Protein AF-A0A843H5P0-F1 (afdb_monomer_lite)

Sequence (213 aa):
MIGYKATDMNGCCRGFKFEVGKTYTKDTPKENLECCTDNVFHFCRELFAIEKESNYKLSESRLFEVIAGDFVKSGDKYGTNSLTILREIEGDEKLELINSGDCNSGNRNSGDWNSGDCNSGNRNSGDWNSGDWNSGDCNSGDCNSGDCNSGDCNSGNRNSGNRNSGNRNSGDRNSGDCNSGDCNSGDCNSGNRNSGNRNSGNRNSGDRNSGNR

Structure (mmCIF, N/CA/C/O backbone):
data_AF-A0A843H5P0-F1
#
_entry.id   AF-A0A843H5P0-F1
#
loop_
_atom_site.group_PDB
_atom_site.id
_atom_site.type_symbol
_atom_site.label_atom_id
_atom_site.label_alt_id
_atom_site.label_comp_id
_atom_site.label_asym_id
_atom_site.label_entity_id
_atom_site.label_seq_id
_atom_site.pdbx_PDB_ins_code
_atom_site.Cartn_x
_atom_site.Cartn_y
_atom_site.Cartn_z
_atom_site.occupancy
_atom_site.B_iso_or_equiv
_atom_site.auth_seq_id
_atom_site.auth_comp_id
_atom_site.auth_asym_id
_atom_site.auth_atom_id
_atom_site.pdbx_PDB_model_num
ATOM 1 N N . MET A 1 1 ? -24.972 1.519 27.860 1.00 88.56 1 MET A N 1
ATOM 2 C CA . MET A 1 1 ? -24.614 2.110 26.548 1.00 88.56 1 MET A CA 1
ATOM 3 C C . MET A 1 1 ? -23.672 1.163 25.822 1.00 88.56 1 MET A C 1
ATOM 5 O O . MET A 1 1 ? -22.755 0.690 26.474 1.00 88.56 1 MET A O 1
ATOM 9 N N . ILE A 1 2 ? -23.885 0.882 24.532 1.00 92.44 2 ILE A N 1
ATOM 10 C CA . ILE A 1 2 ? -22.976 0.033 23.737 1.00 92.44 2 ILE A CA 1
ATOM 11 C C . ILE A 1 2 ? -21.749 0.844 23.292 1.00 92.44 2 ILE A C 1
ATOM 13 O O . ILE A 1 2 ? -21.875 2.024 22.947 1.00 92.44 2 ILE A O 1
ATOM 17 N N . GLY A 1 3 ? -20.581 0.210 23.306 1.00 92.75 3 GLY A N 1
ATOM 18 C CA . GLY A 1 3 ? -19.343 0.730 22.738 1.00 92.75 3 GLY A CA 1
ATOM 19 C C . GLY A 1 3 ? -18.307 -0.373 22.537 1.00 92.75 3 GLY A C 1
ATOM 20 O O . GLY A 1 3 ? -18.622 -1.559 22.600 1.00 92.75 3 GLY A O 1
ATOM 21 N N . TYR A 1 4 ? -17.061 0.037 22.335 1.00 92.81 4 TYR A N 1
ATOM 22 C CA . TYR A 1 4 ? -15.931 -0.821 22.023 1.00 92.81 4 TYR A CA 1
ATOM 23 C C . TYR A 1 4 ? -14.784 -0.619 23.010 1.00 92.81 4 TYR A C 1
ATOM 25 O O . TYR A 1 4 ? -14.483 0.499 23.447 1.00 92.81 4 TYR A O 1
ATOM 33 N N . LYS A 1 5 ? -14.114 -1.719 23.343 1.00 92.06 5 LYS A N 1
ATOM 34 C CA . LYS A 1 5 ? -12.941 -1.755 24.213 1.00 92.06 5 LYS A CA 1
ATOM 35 C C . LYS A 1 5 ? -11.819 -2.489 23.493 1.00 92.06 5 LYS A C 1
ATOM 37 O O . LYS A 1 5 ? -11.958 -3.671 23.203 1.00 92.06 5 LYS A O 1
ATOM 42 N N . ALA A 1 6 ? -10.700 -1.807 23.274 1.00 93.12 6 ALA A N 1
ATOM 43 C CA . ALA A 1 6 ? -9.459 -2.471 22.900 1.00 93.12 6 ALA A CA 1
ATOM 44 C C . ALA A 1 6 ? -8.634 -2.842 24.139 1.00 93.12 6 ALA A C 1
ATOM 46 O O . ALA A 1 6 ? -8.646 -2.134 25.162 1.00 93.12 6 ALA A O 1
ATOM 47 N N . THR A 1 7 ? -7.922 -3.958 24.029 1.00 93.25 7 THR A N 1
ATOM 48 C CA . THR A 1 7 ? -6.932 -4.438 24.997 1.00 93.25 7 THR A CA 1
ATOM 49 C C . THR A 1 7 ? -5.684 -4.916 24.270 1.00 93.25 7 THR A C 1
ATOM 51 O O . THR A 1 7 ? -5.691 -5.079 23.051 1.00 93.25 7 THR A O 1
ATOM 54 N N . ASP A 1 8 ? -4.631 -5.233 25.022 1.00 91.50 8 ASP A N 1
ATOM 55 C CA . ASP A 1 8 ? -3.519 -5.977 24.440 1.00 91.50 8 ASP A CA 1
ATOM 56 C C . ASP A 1 8 ? -3.962 -7.385 23.989 1.00 91.50 8 ASP A C 1
ATOM 58 O O . ASP A 1 8 ? -5.079 -7.843 24.272 1.00 91.50 8 ASP A O 1
ATOM 62 N N . MET A 1 9 ? -3.064 -8.090 23.303 1.00 90.12 9 MET A N 1
ATOM 63 C CA . MET A 1 9 ? -3.316 -9.444 22.803 1.00 90.12 9 MET A CA 1
ATOM 64 C C . MET A 1 9 ? -3.543 -10.485 23.910 1.00 90.12 9 MET A C 1
ATOM 66 O O . MET A 1 9 ? -4.110 -11.541 23.648 1.00 90.12 9 MET A O 1
ATOM 70 N N . ASN A 1 10 ? -3.188 -10.188 25.163 1.00 90.06 10 ASN A N 1
ATOM 71 C CA . ASN A 1 10 ? -3.478 -11.055 26.307 1.00 90.06 10 ASN A CA 1
ATOM 72 C C . ASN A 1 10 ? -4.878 -10.807 26.899 1.00 90.06 10 ASN A C 1
ATOM 74 O O . ASN A 1 10 ? -5.280 -11.490 27.846 1.00 90.06 10 ASN A O 1
ATOM 78 N N . GLY A 1 11 ? -5.644 -9.862 26.341 1.00 88.38 11 GLY A N 1
ATOM 79 C CA . GLY A 1 11 ? -6.933 -9.434 26.888 1.00 88.38 11 GLY A CA 1
ATOM 80 C C . GLY A 1 11 ? -6.795 -8.452 28.051 1.00 88.38 11 GLY A C 1
ATOM 81 O O . GLY A 1 11 ? -7.745 -8.260 28.810 1.00 88.38 11 GLY A O 1
ATOM 82 N N . CYS A 1 12 ? -5.611 -7.868 28.245 1.00 90.50 12 CYS A N 1
ATOM 83 C CA . CYS A 1 12 ? -5.293 -7.053 29.403 1.00 90.50 12 CYS A CA 1
ATOM 84 C C . CYS A 1 12 ? -5.306 -5.553 29.079 1.00 90.50 12 CYS A C 1
ATOM 86 O O . CYS A 1 12 ? -4.845 -5.080 28.036 1.00 90.50 12 CYS A O 1
ATOM 88 N N . CYS A 1 13 ? -5.841 -4.766 30.010 1.00 87.56 13 CYS A N 1
ATOM 89 C CA . CYS A 1 13 ? -5.757 -3.310 29.979 1.00 87.56 13 CYS A CA 1
ATOM 90 C C . CYS A 1 13 ? -5.737 -2.766 31.412 1.00 87.56 13 CYS A C 1
ATOM 92 O O . CYS A 1 13 ? -6.618 -3.079 32.212 1.00 87.56 13 CYS A O 1
ATOM 94 N N . ARG A 1 14 ? -4.718 -1.957 31.746 1.00 84.38 14 ARG A N 1
ATOM 95 C CA . ARG A 1 14 ? -4.515 -1.351 33.081 1.00 84.38 14 ARG A CA 1
ATOM 96 C C . ARG A 1 14 ? -4.641 -2.349 34.250 1.00 84.38 14 ARG A C 1
ATOM 98 O O . ARG A 1 14 ? -5.281 -2.058 35.253 1.00 84.38 14 ARG A O 1
ATOM 105 N N . GLY A 1 15 ? -4.055 -3.538 34.103 1.00 82.44 15 GLY A N 1
ATOM 106 C CA . GLY A 1 15 ? -4.048 -4.573 35.147 1.00 82.44 15 GLY A CA 1
ATOM 107 C C . GLY A 1 15 ? -5.323 -5.419 35.246 1.00 82.44 15 GLY A C 1
ATOM 108 O O . GLY A 1 15 ? -5.362 -6.349 36.044 1.00 82.44 15 GLY A O 1
ATOM 109 N N . PHE A 1 16 ? -6.339 -5.154 34.421 1.00 87.81 16 PHE A N 1
ATOM 110 C CA . PHE A 1 16 ? -7.532 -5.994 34.320 1.00 87.81 16 PHE A CA 1
ATOM 111 C C . PHE A 1 16 ? -7.431 -6.913 33.110 1.00 87.81 16 PHE A C 1
ATOM 113 O O . PHE A 1 16 ? -7.122 -6.444 32.014 1.00 87.81 16 PHE A O 1
ATOM 120 N N . LYS A 1 17 ? -7.737 -8.198 33.308 1.00 92.62 17 LYS A N 1
ATOM 121 C CA . LYS A 1 17 ? -7.939 -9.168 32.230 1.00 92.62 17 LYS A CA 1
ATOM 122 C C . LYS A 1 17 ? -9.429 -9.264 31.924 1.00 92.62 17 LYS A C 1
ATOM 124 O O . LYS A 1 17 ? -10.205 -9.705 32.776 1.00 92.62 17 LYS A O 1
ATOM 129 N N . PHE A 1 18 ? -9.811 -8.818 30.737 1.00 93.00 18 PHE A N 1
ATOM 130 C CA . PHE A 1 18 ? -11.193 -8.799 30.280 1.00 93.00 18 PHE A CA 1
ATOM 131 C C . PHE A 1 18 ? -11.552 -10.131 29.625 1.00 93.00 18 PHE A C 1
ATOM 133 O O . PHE A 1 18 ? -10.793 -10.669 28.820 1.00 93.00 18 PHE A O 1
ATOM 140 N N . GLU A 1 19 ? -12.708 -10.672 29.996 1.00 93.44 19 GLU A N 1
ATOM 141 C CA . GLU A 1 19 ? -13.223 -11.932 29.469 1.00 93.44 19 GLU A CA 1
ATOM 142 C C . GLU A 1 19 ? -14.696 -11.772 29.097 1.00 93.44 19 GLU A C 1
ATOM 144 O O . GLU A 1 19 ? -15.456 -11.078 29.778 1.00 93.44 19 GLU A O 1
ATOM 149 N N . VAL A 1 20 ? -15.086 -12.424 28.004 1.00 95.12 20 VAL A N 1
ATOM 150 C CA . VAL A 1 20 ? -16.446 -12.386 27.464 1.00 95.12 20 VAL A CA 1
ATOM 151 C C . VAL A 1 20 ? -17.456 -12.887 28.500 1.00 95.12 20 VAL A C 1
ATOM 153 O O . VAL A 1 20 ? -17.228 -13.884 29.183 1.00 95.12 20 VAL A O 1
ATOM 156 N N . GLY A 1 21 ? -18.573 -12.171 28.632 1.00 93.75 21 GLY A N 1
ATOM 157 C CA . GLY A 1 21 ? -19.653 -12.465 29.574 1.00 93.75 21 GLY A CA 1
ATOM 158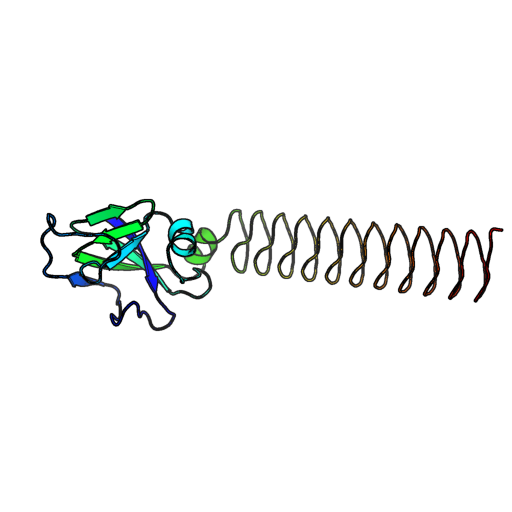 C C . GLY A 1 21 ? -19.437 -11.934 30.994 1.00 93.75 21 GLY A C 1
ATOM 159 O O . GLY A 1 21 ? -20.337 -12.064 31.823 1.00 93.75 21 GLY A O 1
ATOM 160 N N . LYS A 1 22 ? -18.281 -11.331 31.307 1.00 95.56 22 LYS A N 1
ATOM 161 C CA . LYS A 1 22 ? -18.006 -10.772 32.639 1.00 95.56 22 LYS A CA 1
ATOM 162 C C . LYS A 1 22 ? -18.344 -9.286 32.733 1.00 95.56 22 LYS A C 1
ATOM 164 O O . LYS A 1 22 ? -18.174 -8.523 31.780 1.00 95.56 22 LYS A O 1
ATOM 169 N N . THR A 1 23 ? -18.756 -8.877 33.931 1.00 94.56 23 THR A N 1
ATOM 170 C CA . THR A 1 23 ? -18.963 -7.477 34.312 1.00 94.56 23 THR A CA 1
ATOM 171 C C . THR A 1 23 ? -17.893 -7.047 35.305 1.00 94.56 23 THR A C 1
ATOM 173 O O . THR A 1 23 ? -17.627 -7.737 36.287 1.00 94.56 23 THR A O 1
ATOM 176 N N . TYR A 1 24 ? -17.297 -5.888 35.052 1.00 92.69 24 TYR A N 1
ATOM 177 C CA . TYR A 1 24 ? -16.253 -5.283 35.865 1.00 92.69 24 TYR A CA 1
ATOM 178 C C . TYR A 1 24 ? -16.766 -3.960 36.408 1.00 92.69 24 TYR A C 1
ATOM 180 O O . TYR A 1 24 ? -17.207 -3.110 35.635 1.00 92.69 24 TYR A O 1
ATOM 188 N N . THR A 1 25 ? -16.699 -3.774 37.723 1.00 91.75 25 THR A N 1
ATOM 189 C CA . THR A 1 25 ? -17.203 -2.575 38.394 1.00 91.75 25 THR A CA 1
ATOM 190 C C . THR A 1 25 ? -16.110 -1.878 39.193 1.00 91.75 25 THR A C 1
ATOM 192 O O . THR A 1 25 ? -15.169 -2.507 39.674 1.00 91.75 25 THR A O 1
ATOM 195 N N . LYS A 1 26 ? -16.243 -0.562 39.335 1.00 86.88 26 LYS A N 1
ATOM 196 C CA . LYS A 1 26 ? -15.511 0.271 40.286 1.00 86.88 26 LYS A CA 1
ATOM 197 C C . LYS A 1 26 ? -16.517 0.939 41.205 1.00 86.88 26 LYS A C 1
ATOM 199 O O . LYS A 1 26 ? -17.538 1.438 40.734 1.00 86.88 26 LYS A O 1
ATOM 204 N N . ASP A 1 27 ? -16.198 0.996 42.492 1.00 84.31 27 ASP A N 1
ATOM 205 C CA . ASP A 1 27 ? -17.041 1.606 43.526 1.00 84.31 27 ASP A CA 1
ATOM 206 C C . ASP A 1 27 ? -16.939 3.138 43.490 1.00 84.31 27 ASP A C 1
ATOM 208 O O . ASP A 1 27 ? -16.596 3.803 44.462 1.00 84.31 27 ASP A O 1
ATOM 212 N N . THR A 1 28 ? -17.174 3.719 42.315 1.00 83.62 28 THR A N 1
ATOM 213 C CA . THR A 1 28 ? -17.203 5.163 42.099 1.00 83.62 28 THR A CA 1
ATOM 214 C C . THR A 1 28 ? -18.617 5.550 41.674 1.00 83.62 28 THR A C 1
ATOM 216 O O . THR A 1 28 ? -19.082 5.112 40.614 1.00 83.62 28 THR A O 1
ATOM 219 N N . PRO A 1 29 ? -19.338 6.333 42.496 1.00 82.56 29 PRO A N 1
ATOM 220 C CA . PRO A 1 29 ? -20.664 6.810 42.138 1.00 82.56 29 PRO A CA 1
ATOM 221 C C . PRO A 1 29 ? -20.578 7.773 40.954 1.00 82.56 29 PRO A C 1
ATOM 223 O O . PRO A 1 29 ? -19.561 8.436 40.744 1.00 82.56 29 PRO A O 1
ATOM 226 N N . LYS A 1 30 ? -21.673 7.871 40.196 1.00 81.94 30 LYS A N 1
ATOM 227 C CA . LYS A 1 30 ? -21.752 8.656 38.958 1.00 81.94 30 LYS A CA 1
ATOM 228 C C . LYS A 1 30 ? -21.267 10.100 39.102 1.00 81.94 30 LYS A C 1
ATOM 230 O O . LYS A 1 30 ? -20.607 10.613 38.210 1.00 81.94 30 LYS A O 1
ATOM 235 N N . GLU A 1 31 ? -21.594 10.735 40.220 1.00 83.94 31 GLU A N 1
ATOM 236 C CA . GLU A 1 31 ? -21.278 12.139 40.512 1.00 83.94 31 GLU A CA 1
ATOM 237 C C . GLU A 1 31 ? -19.768 12.400 40.627 1.00 83.94 31 GLU A C 1
ATOM 239 O O . GLU A 1 31 ? -19.312 13.503 40.346 1.00 83.94 31 GLU A O 1
ATOM 244 N N . ASN A 1 32 ? -18.995 11.365 40.971 1.00 82.88 32 ASN A N 1
ATOM 245 C CA . ASN A 1 32 ? -17.542 11.424 41.142 1.00 82.88 32 ASN A CA 1
ATOM 246 C C . ASN A 1 32 ? -16.789 10.778 39.967 1.00 82.88 32 ASN A C 1
ATOM 248 O O . ASN A 1 32 ? -15.585 10.533 40.057 1.00 82.88 32 ASN A O 1
ATOM 252 N N . LEU A 1 33 ? -17.489 10.448 38.876 1.00 83.06 33 LEU A N 1
ATOM 253 C CA . LEU A 1 33 ? -16.858 9.912 37.677 1.00 83.06 33 LEU A CA 1
ATOM 254 C C . LEU A 1 33 ? -16.081 11.010 36.961 1.00 83.06 33 LEU A C 1
ATOM 256 O O . LEU A 1 33 ? -16.658 11.902 36.342 1.00 83.06 33 LEU A O 1
ATOM 260 N N . GLU A 1 34 ? -14.762 10.878 36.961 1.00 82.62 34 GLU A N 1
ATOM 261 C CA . GLU A 1 34 ? -13.876 11.751 36.206 1.00 82.62 34 GLU A CA 1
ATOM 262 C C . GLU A 1 34 ? -13.161 10.957 35.112 1.00 82.62 34 GLU A C 1
ATOM 264 O O . GLU A 1 34 ? -12.509 9.934 35.358 1.00 82.62 34 GLU A O 1
ATOM 269 N N . CYS A 1 35 ? -13.301 11.419 33.869 1.00 80.62 35 CYS A N 1
ATOM 270 C CA . CYS A 1 35 ? -12.672 10.768 32.730 1.00 80.62 35 CYS A CA 1
ATOM 271 C C . CYS A 1 35 ? -11.142 10.822 32.865 1.00 80.62 35 CYS A C 1
ATOM 273 O O . CYS A 1 35 ? -10.587 11.811 33.324 1.00 80.62 35 CYS A O 1
ATOM 275 N N . CYS A 1 36 ? -10.457 9.770 32.412 1.00 74.88 36 CYS A N 1
ATOM 276 C CA . CYS A 1 36 ? -8.983 9.663 32.449 1.00 74.88 36 CYS A CA 1
ATOM 277 C C . CYS A 1 36 ? -8.354 9.451 33.831 1.00 74.88 36 CYS A C 1
ATOM 279 O O . CYS A 1 36 ? -7.131 9.377 33.910 1.00 74.88 36 CYS A O 1
ATOM 281 N N . THR A 1 37 ? -9.154 9.224 34.870 1.00 79.88 37 THR A N 1
ATOM 282 C CA . THR A 1 37 ? -8.662 8.790 36.185 1.00 79.88 37 THR A CA 1
ATOM 283 C C . THR A 1 37 ? -8.573 7.265 36.294 1.00 79.88 37 THR A C 1
ATOM 285 O O . THR A 1 37 ? -9.102 6.525 35.459 1.00 79.88 37 THR A O 1
ATOM 288 N N . ASP A 1 38 ? -7.929 6.776 37.354 1.00 78.12 38 ASP A N 1
ATOM 289 C CA . ASP A 1 38 ? -7.897 5.347 37.686 1.00 78.12 38 ASP A CA 1
ATOM 290 C C . ASP A 1 38 ? -9.209 4.840 38.291 1.00 78.12 38 ASP A C 1
ATOM 292 O O . ASP A 1 38 ? -9.332 3.651 38.574 1.00 78.12 38 ASP A O 1
ATOM 296 N N . ASN A 1 39 ? -10.226 5.691 38.413 1.00 81.50 39 ASN A N 1
ATOM 297 C CA . ASN A 1 39 ? -11.536 5.331 38.955 1.00 81.50 39 ASN A CA 1
ATOM 298 C C . ASN A 1 39 ? -12.543 4.924 37.872 1.00 81.50 39 ASN A C 1
ATOM 300 O O . ASN A 1 39 ? -13.668 4.542 38.181 1.00 81.50 39 ASN A O 1
ATOM 304 N N . VAL A 1 40 ? -12.140 4.941 36.597 1.00 87.62 40 VAL A N 1
ATOM 305 C CA . VAL A 1 40 ? -13.010 4.582 35.470 1.00 87.62 40 VAL A CA 1
ATOM 306 C C . VAL A 1 40 ? -12.398 3.490 34.598 1.00 87.62 40 VAL A C 1
ATOM 308 O O . VAL A 1 40 ? -11.187 3.250 34.619 1.00 87.62 40 VAL A O 1
ATOM 311 N N . PHE A 1 41 ? -13.244 2.800 33.842 1.00 89.50 41 PHE A N 1
ATOM 312 C CA . PHE A 1 41 ? -12.854 1.994 32.693 1.00 89.50 41 PHE A CA 1
ATOM 313 C C . PHE A 1 41 ? -13.075 2.803 31.419 1.00 89.50 41 PHE A C 1
ATOM 315 O O . PHE A 1 41 ? -14.175 3.299 31.179 1.00 89.50 41 PHE A O 1
ATOM 322 N N . HIS A 1 42 ? -12.035 2.930 30.598 1.00 89.56 42 HIS A N 1
ATOM 323 C CA . HIS A 1 42 ? -12.129 3.626 29.315 1.00 89.56 42 HIS A CA 1
ATOM 324 C C . HIS A 1 42 ? -12.710 2.736 28.234 1.00 89.56 42 HIS A C 1
ATOM 326 O O . HIS A 1 42 ? -12.249 1.605 28.076 1.00 89.56 42 HIS A O 1
ATOM 332 N N . PHE A 1 43 ? -13.635 3.281 27.455 1.00 91.25 43 PHE A N 1
ATOM 333 C CA . PHE A 1 43 ? -14.169 2.677 26.238 1.00 91.25 43 PHE A CA 1
ATOM 334 C C . PHE A 1 43 ? -14.424 3.768 25.185 1.00 91.25 43 PHE A C 1
ATOM 336 O O . PHE A 1 43 ? -14.416 4.962 25.497 1.00 91.25 43 PHE A O 1
ATOM 343 N N . CYS A 1 44 ? -14.638 3.365 23.938 1.00 90.50 44 CYS A N 1
ATOM 344 C CA . CYS A 1 44 ? -14.905 4.267 22.818 1.00 90.50 44 CYS A CA 1
ATOM 345 C C . CYS A 1 44 ? -16.236 3.894 22.165 1.00 90.50 44 CYS A C 1
ATOM 347 O O . CYS A 1 44 ? -16.620 2.731 22.163 1.00 90.50 44 CYS A O 1
ATOM 349 N N . ARG A 1 45 ? -16.960 4.863 21.601 1.00 88.88 45 ARG A N 1
ATOM 350 C CA . ARG A 1 45 ? -18.167 4.559 20.807 1.00 88.88 45 ARG A CA 1
ATOM 351 C C . ARG A 1 45 ? -17.857 4.269 19.347 1.00 88.88 45 ARG A C 1
ATOM 353 O O . ARG A 1 45 ? -18.569 3.500 18.717 1.00 88.88 45 ARG A O 1
ATOM 360 N N . GLU A 1 46 ? -16.808 4.894 18.839 1.00 85.50 46 GLU A N 1
ATOM 361 C CA . GLU A 1 46 ? -16.365 4.791 17.456 1.00 85.50 46 GLU A CA 1
ATOM 362 C C . GLU A 1 46 ? -14.982 4.145 17.447 1.00 85.50 46 GLU A C 1
ATOM 364 O O . GLU A 1 46 ? -14.155 4.420 18.321 1.00 85.50 46 GLU A O 1
ATOM 369 N N . LEU A 1 47 ? -14.732 3.264 16.480 1.00 82.44 47 LEU A N 1
ATOM 370 C CA . LEU A 1 47 ? -13.491 2.492 16.427 1.00 82.44 47 LEU A CA 1
ATOM 371 C C . LEU A 1 47 ? -12.271 3.367 16.166 1.00 82.44 47 LEU A C 1
ATOM 373 O O . LEU A 1 47 ? -11.259 3.200 16.840 1.00 82.44 47 LEU A O 1
ATOM 377 N N . PHE A 1 48 ? -12.384 4.358 15.276 1.00 79.00 48 PHE A N 1
ATOM 378 C CA . PHE A 1 48 ? -11.282 5.289 15.014 1.00 79.00 48 PHE A CA 1
ATOM 379 C C . PHE A 1 48 ? -10.862 6.057 16.280 1.00 79.00 48 PHE A C 1
ATOM 381 O O . PHE A 1 48 ? -9.695 6.415 16.436 1.00 79.00 48 PHE A O 1
ATOM 388 N N . ALA A 1 49 ? -11.792 6.283 17.219 1.00 85.00 49 ALA A N 1
ATOM 389 C CA . ALA A 1 49 ? -11.485 6.958 18.473 1.00 85.00 49 ALA A CA 1
ATOM 390 C C . ALA A 1 49 ? -10.577 6.106 19.374 1.00 85.00 49 ALA A C 1
ATOM 392 O O . ALA A 1 49 ? -9.837 6.669 20.172 1.00 85.00 49 ALA A O 1
ATOM 393 N N . ILE A 1 50 ? -10.571 4.773 19.237 1.00 85.88 50 ILE A N 1
ATOM 394 C CA . ILE A 1 50 ? -9.655 3.903 19.991 1.00 85.88 50 ILE A CA 1
ATOM 395 C C . ILE A 1 50 ? -8.208 4.255 19.655 1.00 85.88 50 ILE A C 1
ATOM 397 O O . ILE A 1 50 ? -7.415 4.487 20.564 1.00 85.88 50 ILE A O 1
ATOM 401 N N . GLU A 1 51 ? -7.871 4.335 18.371 1.00 84.25 51 GLU A N 1
ATOM 402 C CA . GLU A 1 51 ? -6.494 4.596 17.938 1.00 84.25 51 GLU A CA 1
ATOM 403 C C . GLU A 1 51 ? -6.085 6.061 18.132 1.00 84.25 51 GLU A C 1
ATOM 405 O O . GLU A 1 51 ? -4.907 6.358 18.313 1.00 84.25 51 GLU A O 1
ATOM 410 N N . LYS A 1 52 ? -7.056 6.984 18.132 1.00 84.12 52 LYS A N 1
ATOM 411 C CA . LYS A 1 52 ? -6.827 8.410 18.408 1.00 84.12 52 LYS A CA 1
ATOM 412 C C . LYS A 1 52 ? -6.590 8.688 19.895 1.00 84.12 52 LYS A C 1
ATOM 414 O O . LYS A 1 52 ? -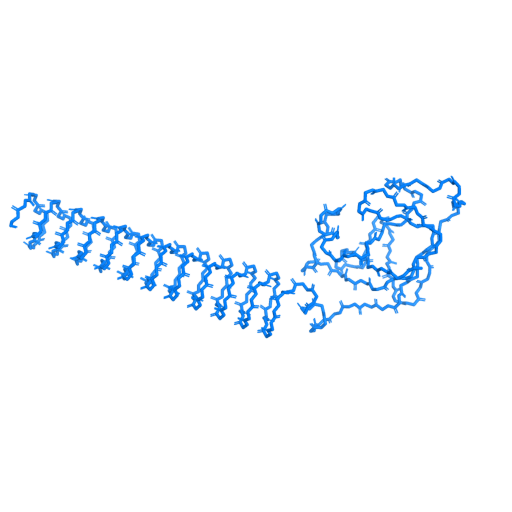5.754 9.511 20.256 1.00 84.12 52 LYS A O 1
ATOM 419 N N . GLU A 1 53 ? -7.361 8.037 20.762 1.00 83.06 53 GLU A N 1
ATOM 420 C CA . GLU A 1 53 ? -7.465 8.400 22.178 1.00 83.06 53 GLU A CA 1
ATOM 421 C C . GLU A 1 53 ? -6.714 7.447 23.123 1.00 83.06 53 GLU A C 1
ATOM 423 O O . GLU A 1 53 ? -6.604 7.725 24.330 1.00 83.06 53 GLU A O 1
ATOM 428 N N . SER A 1 54 ? -6.209 6.329 22.596 1.00 82.12 54 SER A N 1
ATOM 429 C CA . SER A 1 54 ? -5.460 5.308 23.327 1.00 82.12 54 SER A CA 1
ATOM 430 C C . SER A 1 54 ? -4.199 4.876 22.576 1.00 82.12 54 SER A C 1
ATOM 432 O O . SER A 1 54 ? -4.012 5.192 21.409 1.00 82.12 54 SER A O 1
ATOM 434 N N . ASN A 1 55 ? -3.339 4.109 23.249 1.00 83.75 55 ASN A N 1
ATOM 435 C CA . ASN A 1 55 ? -2.119 3.563 22.645 1.00 83.75 55 ASN A CA 1
ATOM 436 C C . ASN A 1 55 ? -2.361 2.235 21.903 1.00 83.75 55 ASN A C 1
ATOM 438 O O . ASN A 1 55 ? -1.404 1.567 21.517 1.00 83.75 55 ASN A O 1
ATOM 442 N N . TYR A 1 56 ? -3.619 1.811 21.768 1.00 87.25 56 TYR A N 1
ATOM 443 C CA . TYR A 1 56 ? -3.979 0.563 21.109 1.00 87.25 56 TYR A CA 1
ATOM 444 C C . TYR A 1 56 ? -4.189 0.790 19.617 1.00 87.25 56 TYR A C 1
ATOM 446 O O . TYR A 1 56 ? -4.953 1.668 19.220 1.00 87.25 56 TYR A O 1
ATOM 454 N N . LYS A 1 57 ? -3.551 -0.048 18.800 1.00 86.56 57 LYS A N 1
ATOM 455 C CA . LYS A 1 57 ? -3.866 -0.183 17.377 1.00 86.56 57 LYS A CA 1
ATOM 456 C C . LYS A 1 57 ? -4.836 -1.340 17.201 1.00 86.56 57 LYS A C 1
ATOM 458 O O . LYS A 1 57 ? -4.567 -2.423 17.717 1.00 86.56 57 LYS A O 1
ATOM 463 N N . LEU A 1 58 ? -5.929 -1.147 16.475 1.00 85.62 58 LEU A N 1
ATOM 464 C CA . LEU A 1 58 ? -6.964 -2.161 16.266 1.00 85.62 58 LEU A CA 1
ATOM 465 C C . LEU A 1 58 ? -6.402 -3.423 15.605 1.00 85.62 58 LEU A C 1
ATOM 467 O O . LEU A 1 58 ? -6.780 -4.528 15.992 1.00 85.62 58 LEU A O 1
ATOM 471 N N . SER A 1 59 ? -5.449 -3.273 14.684 1.00 82.06 59 SER A N 1
ATOM 472 C CA . SER A 1 59 ? -4.750 -4.396 14.046 1.00 82.06 59 SER A CA 1
ATOM 473 C C . SER A 1 59 ? -3.985 -5.273 15.048 1.00 82.06 59 SER A C 1
ATOM 475 O O . SER A 1 59 ? -3.986 -6.493 14.927 1.00 82.06 59 SER A O 1
ATOM 477 N N . GLU A 1 60 ? -3.409 -4.676 16.094 1.00 87.00 60 GLU A N 1
ATOM 478 C CA . GLU A 1 60 ? -2.559 -5.339 17.100 1.00 87.00 60 GLU A CA 1
ATOM 479 C C . GLU A 1 60 ? -3.271 -5.545 18.454 1.00 87.00 60 GLU A C 1
ATOM 481 O O . GLU A 1 60 ? -2.633 -5.833 19.468 1.00 87.00 60 GLU A O 1
ATOM 486 N N . SER A 1 61 ? -4.591 -5.354 18.501 1.00 91.25 61 SER A N 1
ATOM 487 C CA . SER A 1 61 ? -5.378 -5.401 19.739 1.00 91.25 61 SER A CA 1
ATOM 488 C C . SER A 1 61 ? -6.519 -6.399 19.651 1.00 91.25 61 SER A C 1
ATOM 490 O O . SER A 1 61 ? -7.101 -6.612 18.585 1.00 91.25 61 SER A O 1
ATOM 492 N N . ARG A 1 62 ? -6.912 -6.957 20.796 1.00 92.94 62 ARG A N 1
ATOM 493 C CA . ARG A 1 62 ? -8.216 -7.620 20.913 1.00 92.94 62 ARG A CA 1
ATOM 494 C C . ARG A 1 62 ? -9.292 -6.554 21.037 1.00 92.94 62 ARG A C 1
ATOM 496 O O . ARG A 1 62 ? -9.088 -5.550 21.725 1.00 92.94 62 ARG A O 1
ATOM 503 N N . LEU A 1 63 ? -10.405 -6.753 20.342 1.00 93.50 63 LEU A N 1
ATOM 504 C CA . LEU A 1 63 ? -11.499 -5.795 20.270 1.00 93.50 63 LEU A CA 1
ATOM 505 C C . LEU A 1 63 ? -12.754 -6.429 20.853 1.00 93.50 63 LEU A C 1
ATOM 507 O O . LEU A 1 63 ? -13.195 -7.475 20.397 1.00 93.50 63 LEU A O 1
ATOM 511 N N . PHE A 1 64 ? -13.344 -5.777 21.845 1.00 94.75 64 PHE A N 1
ATOM 512 C CA . PHE A 1 64 ? -14.554 -6.255 22.495 1.00 94.75 64 PHE A CA 1
ATOM 513 C C . PHE A 1 64 ? -15.705 -5.287 22.295 1.00 94.75 64 PHE A C 1
ATOM 515 O O . PHE A 1 64 ? -15.534 -4.073 22.447 1.00 94.75 64 PHE A O 1
ATOM 522 N N . GLU A 1 65 ? -16.889 -5.838 22.051 1.00 95.00 65 GLU A N 1
ATOM 523 C CA . GLU A 1 65 ? -18.141 -5.105 22.194 1.00 95.00 65 GLU A CA 1
ATOM 524 C C . GLU A 1 65 ? -18.552 -5.107 23.668 1.00 95.00 65 GLU A C 1
ATOM 526 O O . GLU A 1 65 ? -18.561 -6.146 24.339 1.00 95.00 65 GLU A O 1
ATOM 531 N N . VAL A 1 66 ? -18.866 -3.927 24.197 1.00 95.44 66 VAL A N 1
ATOM 532 C CA . VAL A 1 66 ? -19.086 -3.724 25.629 1.00 95.44 66 VAL A CA 1
ATOM 533 C C . VAL A 1 66 ? -20.347 -2.922 25.908 1.00 95.44 66 VAL A C 1
ATOM 535 O O . VAL A 1 66 ? -20.712 -2.019 25.156 1.00 95.44 66 VAL A O 1
ATOM 538 N N . ILE A 1 67 ? -20.984 -3.205 27.045 1.00 95.31 67 ILE A N 1
ATOM 539 C CA . ILE A 1 67 ? -22.025 -2.355 27.625 1.00 95.31 67 ILE A CA 1
ATOM 540 C C . ILE A 1 67 ? -21.446 -1.618 28.827 1.00 95.31 67 ILE A C 1
ATOM 542 O O . ILE A 1 67 ? -21.087 -2.227 29.835 1.00 95.31 67 ILE A O 1
ATOM 546 N N . ALA A 1 68 ? -21.405 -0.295 28.727 1.00 93.44 68 ALA A N 1
ATOM 547 C CA . ALA A 1 68 ? -21.098 0.602 29.829 1.00 93.44 68 ALA A CA 1
ATOM 548 C C . ALA A 1 68 ? -22.351 0.915 30.665 1.00 93.44 68 ALA A C 1
ATOM 550 O O . ALA A 1 68 ? -23.436 1.130 30.103 1.00 93.44 68 ALA A O 1
ATOM 551 N N . GLY A 1 69 ? -22.183 0.961 31.987 1.00 91.19 69 GLY A N 1
ATOM 552 C CA . GLY A 1 69 ? -23.169 1.432 32.959 1.00 91.19 69 GLY A CA 1
ATOM 553 C C . GLY A 1 69 ? -23.225 2.959 33.008 1.00 91.19 69 GLY A C 1
ATOM 554 O O . GLY A 1 69 ? -23.367 3.609 31.970 1.00 91.19 69 GLY A O 1
ATOM 555 N N . ASP A 1 70 ? -23.106 3.546 34.203 1.00 92.00 70 ASP A N 1
ATOM 556 C CA . ASP A 1 70 ? -22.957 4.997 34.323 1.00 92.00 70 ASP A CA 1
ATOM 557 C C . ASP A 1 70 ? -21.635 5.442 33.706 1.00 92.00 70 ASP A C 1
ATOM 559 O O . ASP A 1 70 ? -20.593 4.803 33.879 1.00 92.00 70 ASP A O 1
ATOM 563 N N . PHE A 1 71 ? -21.674 6.540 32.959 1.00 90.56 71 PHE A N 1
ATOM 564 C CA . PHE A 1 71 ? -20.522 7.005 32.207 1.00 90.56 71 PHE A CA 1
ATOM 565 C C . PHE A 1 71 ? -20.370 8.522 32.262 1.00 90.56 71 PHE A C 1
ATOM 567 O O . PHE A 1 71 ? -21.333 9.267 32.450 1.00 90.56 71 PHE A O 1
ATOM 574 N N . VAL A 1 72 ? -19.133 8.953 32.043 1.00 90.75 72 VAL A N 1
ATOM 575 C CA . VAL A 1 72 ? -18.715 10.338 31.844 1.00 90.75 72 VAL A CA 1
ATOM 576 C C . VAL A 1 72 ? -18.000 10.442 30.498 1.00 90.75 72 VAL A C 1
ATOM 578 O O . VAL A 1 72 ? -17.332 9.502 30.061 1.00 90.75 72 VAL A O 1
ATOM 581 N N . LYS A 1 73 ? -18.152 11.582 29.825 1.00 89.12 73 LYS A N 1
ATOM 582 C CA . LYS A 1 73 ? -17.513 11.875 28.539 1.00 89.12 73 LYS A CA 1
ATOM 583 C C . LYS A 1 73 ? -16.572 13.065 28.696 1.00 89.12 73 LYS A C 1
ATOM 585 O O . LYS A 1 73 ? -16.950 14.061 29.305 1.00 89.12 73 LYS A O 1
ATOM 590 N N . SER A 1 74 ? -15.383 12.978 28.107 1.00 82.62 74 SER A N 1
ATOM 591 C CA . SER A 1 74 ? -14.456 14.103 27.959 1.00 82.62 74 SER A CA 1
ATOM 592 C C . SER A 1 74 ? -13.851 14.069 26.556 1.00 82.62 74 SER A C 1
ATOM 594 O O . SER A 1 74 ? -13.109 13.145 26.224 1.00 82.62 74 SER A O 1
ATOM 596 N N . GLY A 1 75 ? -14.221 15.029 25.701 1.00 81.38 75 GLY A N 1
ATOM 597 C CA . GLY A 1 75 ? -13.892 14.972 24.270 1.00 81.38 75 GLY A CA 1
ATOM 598 C C . GLY A 1 75 ? -14.486 13.722 23.613 1.00 81.38 75 GLY A C 1
ATOM 599 O O . GLY A 1 75 ? -15.673 13.457 23.787 1.00 81.38 75 GLY A O 1
ATOM 600 N N . ASP A 1 76 ? -13.667 12.931 22.920 1.00 79.38 76 ASP A N 1
ATOM 601 C CA . ASP A 1 76 ? -14.077 11.656 22.305 1.00 79.38 76 ASP A CA 1
ATOM 602 C C . ASP A 1 76 ? -13.901 10.443 23.244 1.00 79.38 76 ASP A C 1
ATOM 604 O O . ASP A 1 76 ? -14.254 9.314 22.892 1.00 79.38 76 ASP A O 1
ATOM 608 N N . LYS A 1 77 ? -13.397 10.662 24.469 1.00 81.69 77 LYS A N 1
ATOM 609 C CA . LYS A 1 77 ? -13.176 9.607 25.468 1.00 81.69 77 LYS A CA 1
ATOM 610 C C . LYS A 1 77 ? -14.411 9.378 26.324 1.00 81.69 77 LYS A C 1
ATOM 612 O O . LYS A 1 77 ? -15.028 10.328 26.814 1.00 81.69 77 LYS A O 1
ATOM 617 N N . TYR A 1 78 ? -14.704 8.106 26.584 1.00 90.19 78 TYR A N 1
ATOM 618 C CA . TYR A 1 78 ? -15.737 7.693 27.526 1.00 90.19 78 TYR A CA 1
ATOM 619 C C . TYR A 1 78 ? -15.106 6.911 28.680 1.00 90.19 78 TYR A C 1
ATOM 621 O O . TYR A 1 78 ? -14.258 6.041 28.476 1.00 90.19 78 TYR A O 1
ATOM 629 N N . GLY A 1 79 ? -15.517 7.237 29.902 1.00 90.88 79 GLY A N 1
ATOM 630 C CA . GLY A 1 79 ? -15.170 6.511 31.121 1.00 90.88 79 GLY A CA 1
ATOM 631 C C . GLY A 1 79 ? -16.431 5.978 31.789 1.00 90.88 79 GLY A C 1
ATOM 632 O O . GLY A 1 79 ? -17.439 6.676 31.815 1.00 90.88 79 GLY A O 1
ATOM 633 N N . THR A 1 80 ? -16.397 4.763 32.331 1.00 92.50 80 THR A N 1
ATOM 634 C CA . THR A 1 80 ? -17.529 4.165 33.060 1.00 92.50 80 THR A CA 1
ATOM 635 C C . THR A 1 80 ? -17.095 3.503 34.365 1.00 92.50 80 THR A C 1
ATOM 637 O O . THR A 1 80 ? -15.964 3.030 34.469 1.00 92.50 80 THR A O 1
ATOM 640 N N . ASN A 1 81 ? -17.986 3.457 35.360 1.00 91.06 81 ASN A N 1
ATOM 641 C CA . ASN A 1 81 ? -17.788 2.665 36.581 1.00 91.06 81 ASN A CA 1
ATOM 642 C C . ASN A 1 81 ? -18.156 1.188 36.407 1.00 91.06 81 ASN A C 1
ATOM 644 O O . ASN A 1 81 ? -17.801 0.389 37.264 1.00 91.06 81 ASN A O 1
ATOM 648 N N . SER A 1 82 ? -18.868 0.808 35.347 1.00 93.00 82 SER A N 1
ATOM 649 C CA . SER A 1 82 ? -19.312 -0.567 35.132 1.00 93.00 82 SER A CA 1
ATOM 650 C C . SER A 1 82 ? -19.201 -0.925 33.662 1.00 93.00 82 SER A C 1
ATOM 652 O O . SER A 1 82 ? -19.762 -0.244 32.807 1.00 93.00 82 SER A O 1
ATOM 654 N N . LEU A 1 83 ? -18.470 -1.991 33.361 1.00 94.06 83 LEU A N 1
ATOM 655 C CA . LEU A 1 83 ? -18.218 -2.443 32.004 1.00 94.06 83 LEU A CA 1
ATOM 656 C C . LEU A 1 83 ? -18.531 -3.932 31.888 1.00 94.06 83 LEU A C 1
ATOM 658 O O . LEU A 1 83 ? -17.893 -4.754 32.540 1.00 94.06 83 LEU A O 1
ATOM 662 N N . THR A 1 84 ? -19.495 -4.281 31.043 1.00 96.12 84 THR A N 1
ATOM 663 C CA . THR A 1 84 ? -19.820 -5.674 30.714 1.00 96.12 84 THR A CA 1
ATOM 664 C C . THR A 1 84 ? -19.281 -6.014 29.337 1.00 96.12 84 THR A C 1
ATOM 666 O O . THR A 1 84 ? -19.581 -5.304 28.379 1.00 96.12 84 THR A O 1
ATOM 669 N N . ILE A 1 85 ? -18.501 -7.088 29.233 1.00 96.31 85 ILE A N 1
ATOM 670 C CA . ILE A 1 85 ? -17.962 -7.579 27.961 1.00 96.31 85 ILE A CA 1
ATOM 671 C C . ILE A 1 85 ? -18.995 -8.508 27.326 1.00 96.31 85 ILE A C 1
ATOM 673 O O . ILE A 1 85 ? -19.282 -9.567 27.879 1.00 96.31 85 ILE A O 1
ATOM 677 N N . LEU A 1 86 ? -19.567 -8.124 26.185 1.00 95.81 86 LEU A N 1
ATOM 678 C CA . LEU A 1 86 ? -20.604 -8.919 25.521 1.00 95.81 86 LEU A CA 1
ATOM 679 C C . LEU A 1 86 ? -20.016 -10.045 24.685 1.00 95.81 86 LEU A C 1
ATOM 681 O O . LEU A 1 86 ? -20.442 -11.191 24.798 1.00 95.81 86 LEU A O 1
ATOM 685 N N . ARG A 1 87 ? -19.058 -9.693 23.832 1.00 95.06 87 ARG A N 1
ATOM 686 C CA . ARG A 1 87 ? -18.394 -10.593 22.892 1.00 95.06 87 ARG A CA 1
ATOM 687 C C . ARG A 1 87 ? -17.081 -9.984 22.427 1.00 95.06 87 ARG A C 1
ATOM 689 O O . ARG A 1 87 ? -16.854 -8.781 22.574 1.00 95.06 87 ARG A O 1
ATOM 696 N N . GLU A 1 88 ? -16.242 -10.829 21.858 1.00 94.81 88 GLU A N 1
ATOM 697 C CA . GLU A 1 88 ? -15.065 -10.409 21.110 1.00 94.81 88 GLU A CA 1
ATOM 698 C C . GLU A 1 88 ? -15.419 -10.262 19.630 1.00 94.81 88 GLU A C 1
ATOM 700 O O . GLU A 1 88 ? -16.261 -10.999 19.113 1.00 94.81 88 GLU A O 1
ATOM 705 N N . ILE A 1 89 ? -14.816 -9.273 18.982 1.00 92.62 89 ILE A N 1
ATOM 706 C CA . ILE A 1 89 ? -14.936 -9.019 17.552 1.00 92.62 89 ILE A CA 1
ATOM 707 C C . ILE A 1 89 ? -13.650 -9.516 16.900 1.00 92.62 89 ILE A C 1
ATOM 709 O O . ILE A 1 89 ? -12.560 -9.006 17.176 1.00 92.62 89 ILE A O 1
ATOM 713 N N . GLU A 1 90 ? -13.785 -10.516 16.036 1.00 91.19 90 GLU A N 1
ATOM 714 C CA . GLU A 1 90 ? -12.672 -11.253 15.441 1.00 91.19 90 GLU A CA 1
ATOM 715 C C . GLU A 1 90 ? -12.935 -11.551 13.961 1.00 91.19 90 GLU A C 1
ATOM 717 O O . GLU A 1 90 ? -14.032 -11.324 13.451 1.00 91.19 90 GLU A O 1
ATOM 722 N N . GLY A 1 91 ? -11.916 -12.081 13.280 1.00 88.38 91 GLY A N 1
ATOM 723 C CA . GLY A 1 91 ? -12.027 -12.549 11.899 1.00 88.38 91 GLY A CA 1
ATOM 724 C C . GLY A 1 91 ? -12.495 -11.463 10.933 1.00 88.38 91 GLY A C 1
ATOM 725 O O . GLY A 1 91 ? -12.094 -10.304 11.050 1.00 88.38 91 GLY A O 1
ATOM 726 N N . ASP A 1 92 ? -13.349 -11.859 9.992 1.00 86.19 92 ASP A N 1
ATOM 727 C CA . ASP A 1 92 ? -13.809 -11.008 8.892 1.00 86.19 92 ASP A CA 1
ATOM 728 C C . ASP A 1 92 ? -14.564 -9.768 9.388 1.00 86.19 92 ASP A C 1
ATOM 730 O O . ASP A 1 92 ? -14.325 -8.676 8.886 1.00 86.19 92 ASP A O 1
ATOM 734 N N . GLU A 1 93 ? -15.375 -9.885 10.447 1.00 89.69 93 GLU A N 1
ATOM 735 C CA . GLU A 1 93 ? -16.073 -8.731 11.040 1.00 89.69 93 GLU A CA 1
ATOM 736 C C . GLU A 1 93 ? -15.074 -7.677 11.536 1.00 89.69 93 GLU A C 1
ATOM 738 O O . GLU A 1 93 ? -15.246 -6.478 11.317 1.00 89.69 93 GLU A O 1
ATOM 743 N N . LYS A 1 94 ? -13.986 -8.111 12.185 1.00 89.31 94 LYS A N 1
ATOM 744 C CA . LYS A 1 94 ? -12.936 -7.187 12.622 1.00 89.31 94 LYS A CA 1
ATOM 745 C C . LYS A 1 94 ? -12.256 -6.523 11.423 1.00 89.31 94 LYS A C 1
ATOM 747 O O . LYS A 1 94 ? -11.945 -5.338 11.504 1.00 89.31 94 LYS A O 1
ATOM 752 N N . LEU A 1 95 ? -12.026 -7.267 10.340 1.00 86.56 95 LEU A N 1
ATOM 753 C CA . LEU A 1 95 ? -11.412 -6.747 9.115 1.00 86.56 95 LEU A CA 1
ATOM 754 C C . LEU A 1 95 ? -12.307 -5.713 8.418 1.00 86.56 95 LEU A C 1
ATOM 756 O O . LEU A 1 95 ? -11.814 -4.661 8.015 1.00 86.56 95 LEU A O 1
ATOM 760 N N . GLU A 1 96 ? -13.612 -5.962 8.326 1.00 85.69 96 GLU A N 1
ATOM 761 C CA . GLU A 1 96 ? -14.589 -5.012 7.773 1.00 85.69 96 GLU A CA 1
ATOM 762 C C . GLU A 1 96 ? -14.634 -3.703 8.566 1.00 85.69 96 GLU A C 1
ATOM 764 O O . GLU A 1 96 ? -14.814 -2.627 8.007 1.00 85.69 96 GLU A O 1
ATOM 769 N N . LEU A 1 97 ? -14.437 -3.783 9.879 1.00 85.19 97 LEU A N 1
ATOM 770 C CA . LEU A 1 97 ? -14.475 -2.629 10.768 1.00 85.19 97 LEU A CA 1
ATOM 771 C C . LEU A 1 97 ? -13.214 -1.754 10.722 1.00 85.19 97 LEU A C 1
ATOM 773 O O . LEU A 1 97 ? -13.278 -0.574 11.075 1.00 85.19 97 LEU A O 1
ATOM 777 N N . ILE A 1 98 ? -12.064 -2.322 10.352 1.00 88.62 98 ILE A N 1
ATOM 778 C CA . ILE A 1 98 ? -10.783 -1.596 10.276 1.00 88.62 98 ILE A CA 1
ATOM 779 C C . ILE A 1 98 ? -10.423 -1.152 8.857 1.00 88.62 98 ILE A C 1
ATOM 781 O O . ILE A 1 98 ? -9.537 -0.313 8.699 1.00 88.62 98 ILE A O 1
ATOM 785 N N . ASN A 1 99 ? -11.070 -1.724 7.844 1.00 90.12 99 ASN A N 1
ATOM 786 C CA . ASN A 1 99 ? -10.937 -1.328 6.449 1.00 90.12 99 ASN A CA 1
ATOM 787 C C . ASN A 1 99 ? -12.127 -0.448 6.038 1.00 90.12 99 ASN A C 1
ATOM 789 O O . ASN A 1 99 ? -13.149 -0.378 6.714 1.00 90.12 99 ASN A O 1
ATOM 793 N N . SER A 1 100 ? -11.994 0.267 4.930 1.00 91.44 100 SER A N 1
ATOM 794 C CA . SER A 1 100 ? -13.093 0.998 4.299 1.00 91.44 100 SER A CA 1
ATOM 795 C C . SER A 1 100 ? -13.179 0.579 2.841 1.00 91.44 100 SER A C 1
ATOM 797 O O . SER A 1 100 ? -12.227 0.798 2.102 1.00 91.44 100 SER A O 1
ATOM 799 N N . GLY A 1 101 ? -14.308 0.003 2.437 1.00 90.88 101 GLY A N 1
ATOM 800 C CA . GLY A 1 101 ? -14.475 -0.633 1.128 1.00 90.88 101 GLY A CA 1
ATOM 801 C C . GLY A 1 101 ? -14.460 -2.158 1.218 1.00 90.88 101 GLY A C 1
ATOM 802 O O . GLY A 1 101 ? -14.288 -2.734 2.297 1.00 90.88 101 GLY A O 1
ATOM 803 N N . ASP A 1 102 ? -14.654 -2.804 0.077 1.00 91.69 102 ASP A N 1
ATOM 804 C CA . ASP A 1 102 ? -14.983 -4.222 -0.010 1.00 91.69 102 ASP A CA 1
ATOM 805 C C . ASP A 1 102 ? -13.770 -5.093 -0.362 1.00 91.69 102 ASP A C 1
ATOM 807 O O . ASP A 1 102 ? -12.853 -4.693 -1.081 1.00 91.69 102 ASP A O 1
ATOM 811 N N . CYS A 1 103 ? -13.805 -6.353 0.083 1.00 93.44 103 CYS A N 1
ATOM 812 C CA . CYS A 1 103 ? -12.849 -7.396 -0.317 1.00 93.44 103 CYS A CA 1
ATOM 813 C C . CYS A 1 103 ? -11.375 -7.065 -0.022 1.00 93.44 103 CYS A C 1
ATOM 815 O O . CYS A 1 103 ? -10.482 -7.494 -0.754 1.00 93.44 103 CYS A O 1
ATOM 817 N N . ASN A 1 104 ? -11.114 -6.321 1.051 1.00 94.19 104 ASN A N 1
ATOM 818 C CA . ASN A 1 104 ? -9.759 -6.062 1.521 1.00 94.19 104 ASN A CA 1
ATOM 819 C C . ASN A 1 104 ? -9.264 -7.193 2.434 1.00 94.19 104 ASN A C 1
ATOM 821 O O . ASN A 1 104 ? -10.003 -7.668 3.297 1.00 94.19 104 ASN A O 1
ATOM 825 N N . SER A 1 105 ? -7.996 -7.574 2.297 1.00 93.19 105 SER A N 1
ATOM 826 C CA . SER A 1 105 ? -7.279 -8.402 3.270 1.00 93.19 105 SER A CA 1
ATOM 827 C C . SER A 1 105 ? -6.158 -7.589 3.915 1.00 93.19 105 SER A C 1
ATOM 829 O O . SER A 1 105 ? -5.570 -6.723 3.274 1.00 93.19 105 SER A O 1
ATOM 831 N N . GLY A 1 106 ? -5.879 -7.849 5.194 1.00 90.50 106 GLY A N 1
ATOM 832 C CA . GLY A 1 106 ? -5.018 -6.987 6.009 1.00 90.50 106 GLY A CA 1
ATOM 833 C C . GLY A 1 106 ? -5.787 -5.819 6.633 1.00 90.50 106 GLY A C 1
ATOM 834 O O . GLY A 1 106 ? -7.009 -5.875 6.791 1.00 90.50 106 GLY A O 1
ATOM 835 N N . ASN A 1 107 ? -5.071 -4.784 7.056 1.00 90.12 107 ASN A N 1
ATOM 836 C CA . ASN A 1 107 ? -5.572 -3.745 7.948 1.00 90.12 107 ASN A CA 1
ATOM 837 C C . ASN A 1 107 ? -5.464 -2.348 7.327 1.00 90.12 107 ASN A C 1
ATOM 839 O O . ASN A 1 107 ? -4.46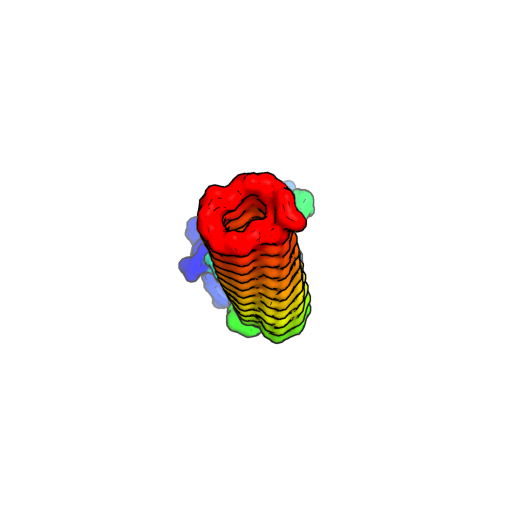8 -2.011 6.691 1.00 90.12 107 ASN A O 1
ATOM 843 N N . ARG A 1 108 ? -6.425 -1.475 7.655 1.00 90.56 108 ARG A N 1
ATOM 844 C CA . ARG A 1 108 ? -6.410 -0.037 7.325 1.00 90.56 108 ARG A CA 1
ATOM 845 C C . ARG A 1 108 ? -6.325 0.267 5.828 1.00 90.56 108 ARG A C 1
ATOM 847 O O . ARG A 1 108 ? -5.782 1.299 5.436 1.00 90.56 108 ARG A O 1
ATOM 854 N N . ASN A 1 109 ? -6.871 -0.609 5.001 1.00 95.00 109 ASN A N 1
ATOM 855 C CA . ASN A 1 109 ? -7.049 -0.336 3.587 1.00 95.00 109 ASN A CA 1
ATOM 856 C C . ASN A 1 109 ? -8.267 0.569 3.370 1.00 95.00 109 ASN A C 1
ATOM 858 O O . ASN A 1 109 ? -9.291 0.424 4.041 1.00 95.00 109 ASN A O 1
ATOM 862 N N . SER A 1 110 ? -8.151 1.487 2.416 1.00 96.19 110 SER A N 1
ATOM 863 C CA . SER A 1 110 ? -9.236 2.336 1.931 1.00 96.19 110 SER A CA 1
ATOM 864 C C . SER A 1 110 ? -9.408 2.131 0.431 1.00 96.19 110 SER A C 1
ATOM 866 O O . SER A 1 110 ? -8.467 2.356 -0.323 1.00 96.19 110 SER A O 1
ATOM 868 N N . GLY A 1 111 ? -10.619 1.788 0.003 1.00 96.50 111 GLY A N 1
ATOM 869 C CA . GLY A 1 111 ? -10.941 1.341 -1.353 1.00 96.50 111 GLY A CA 1
ATOM 870 C C . GLY A 1 111 ? -11.156 -0.169 -1.386 1.00 96.50 111 GLY A C 1
ATOM 871 O O . GLY A 1 111 ? -11.311 -0.792 -0.338 1.00 96.50 111 GLY A O 1
ATOM 872 N N . ASP A 1 112 ? -11.175 -0.759 -2.576 1.00 97.12 112 ASP A N 1
ATOM 873 C CA . ASP A 1 112 ? -11.619 -2.139 -2.753 1.00 97.12 112 ASP A CA 1
ATOM 874 C C . ASP A 1 112 ? -10.493 -3.065 -3.228 1.00 97.12 112 ASP A C 1
ATOM 876 O O . ASP A 1 112 ? -9.615 -2.683 -4.009 1.00 97.12 112 ASP A O 1
ATOM 880 N N . TRP A 1 113 ? -10.585 -4.341 -2.850 1.00 97.75 113 TRP A N 1
ATOM 881 C CA . TRP A 1 113 ? -9.722 -5.420 -3.349 1.00 97.75 113 TRP A CA 1
ATOM 882 C C . TRP A 1 113 ? -8.226 -5.244 -3.055 1.00 97.75 113 TRP A C 1
ATOM 884 O O . TRP A 1 113 ? -7.394 -5.734 -3.821 1.00 97.75 113 TRP A O 1
ATOM 894 N N . ASN A 1 114 ? -7.859 -4.555 -1.977 1.00 98.06 114 ASN A N 1
ATOM 895 C CA . ASN A 1 114 ? -6.461 -4.464 -1.571 1.00 98.06 114 ASN A CA 1
ATOM 896 C C . ASN A 1 114 ? -6.042 -5.689 -0.754 1.00 98.06 114 ASN A C 1
ATOM 898 O O . ASN A 1 114 ? -6.815 -6.219 0.044 1.00 98.06 114 ASN A O 1
ATOM 902 N N . SER A 1 115 ? -4.793 -6.108 -0.925 1.00 97.75 115 SER A N 1
ATOM 903 C CA . SER A 1 115 ?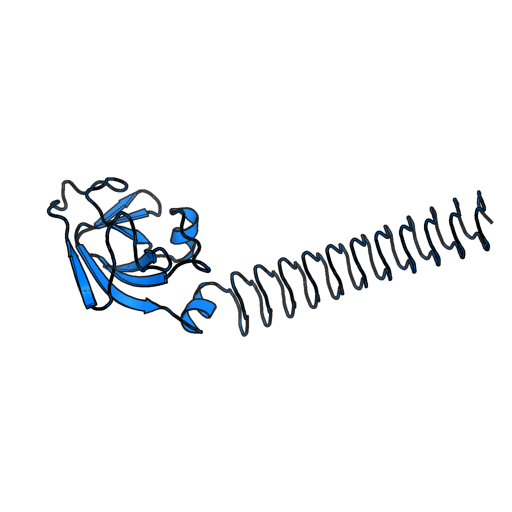 -4.158 -7.143 -0.118 1.00 97.75 115 SER A CA 1
ATOM 904 C C . SER A 1 115 ? -2.892 -6.595 0.517 1.00 97.75 115 SER A C 1
ATOM 906 O O . SER A 1 115 ? -1.970 -6.221 -0.202 1.00 97.75 115 SER A O 1
ATOM 908 N N . GLY A 1 116 ? -2.831 -6.615 1.846 1.00 96.06 116 GLY A N 1
ATOM 909 C CA . GLY A 1 116 ? -1.744 -6.030 2.635 1.00 96.06 116 GLY A CA 1
ATOM 910 C C . GLY A 1 116 ? -2.272 -4.942 3.563 1.00 96.06 116 GLY A C 1
ATOM 911 O O . GLY A 1 116 ? -3.472 -4.867 3.818 1.00 96.06 116 GLY A O 1
ATOM 912 N N . ASP A 1 117 ? -1.392 -4.103 4.082 1.00 95.25 117 ASP A N 1
ATOM 913 C CA . ASP A 1 117 ? -1.735 -3.093 5.074 1.00 95.25 117 ASP A CA 1
ATOM 914 C C . ASP A 1 117 ? -1.620 -1.665 4.517 1.00 95.25 117 ASP A C 1
ATOM 916 O O . ASP A 1 117 ? -0.707 -1.313 3.768 1.00 95.25 117 ASP A O 1
ATOM 920 N N . CYS A 1 118 ? -2.520 -0.792 4.975 1.00 96.00 118 CYS A N 1
ATOM 921 C CA . CYS A 1 118 ? -2.453 0.656 4.772 1.00 96.00 118 CYS A CA 1
ATOM 922 C C . CYS A 1 118 ? -2.432 1.114 3.300 1.00 96.00 118 CYS A C 1
ATOM 924 O O . CYS A 1 118 ? -1.813 2.133 2.982 1.00 96.00 118 CYS A O 1
ATOM 926 N N . ASN A 1 119 ? -3.108 0.398 2.402 1.00 98.25 119 ASN A N 1
ATOM 927 C CA . ASN A 1 119 ? -3.273 0.832 1.017 1.00 98.25 119 ASN A CA 1
ATOM 928 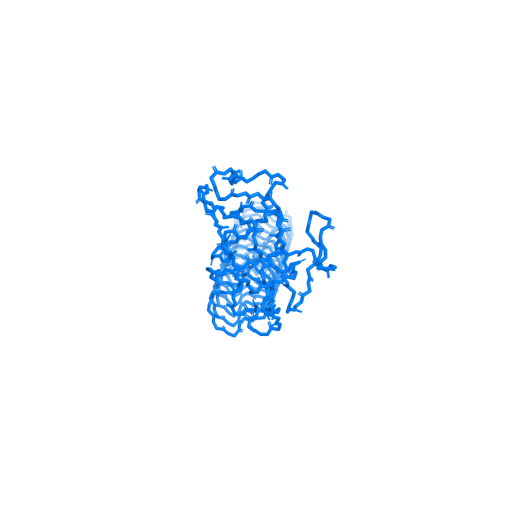C C . ASN A 1 119 ? -4.435 1.822 0.868 1.00 98.25 119 ASN A C 1
ATOM 930 O O . ASN A 1 119 ? -5.470 1.702 1.524 1.00 98.25 119 ASN A O 1
ATOM 934 N N . SER A 1 120 ? -4.288 2.778 -0.043 1.00 98.38 120 SER A N 1
ATOM 935 C CA . SER A 1 120 ? -5.339 3.708 -0.451 1.00 98.38 120 SER A CA 1
ATOM 936 C C . SER A 1 120 ? -5.542 3.627 -1.959 1.00 98.38 120 SER A C 1
ATOM 938 O O . SER A 1 120 ? -4.610 3.875 -2.715 1.00 98.38 120 SER A O 1
ATOM 940 N N . GLY A 1 121 ? -6.770 3.356 -2.388 1.00 98.12 121 GLY A N 1
ATOM 941 C CA . GLY A 1 121 ? -7.121 3.056 -3.775 1.00 98.12 121 GLY A CA 1
ATOM 942 C C . GLY A 1 121 ? -7.538 1.597 -3.910 1.00 98.12 121 GLY A C 1
ATOM 943 O O . GLY A 1 121 ? -7.988 0.988 -2.941 1.00 98.12 121 GLY A O 1
ATOM 944 N N . ASN A 1 122 ? -7.433 1.033 -5.105 1.00 98.56 122 ASN A N 1
ATOM 945 C CA . ASN A 1 122 ? -8.020 -0.259 -5.426 1.00 98.56 122 ASN A CA 1
ATOM 946 C C . ASN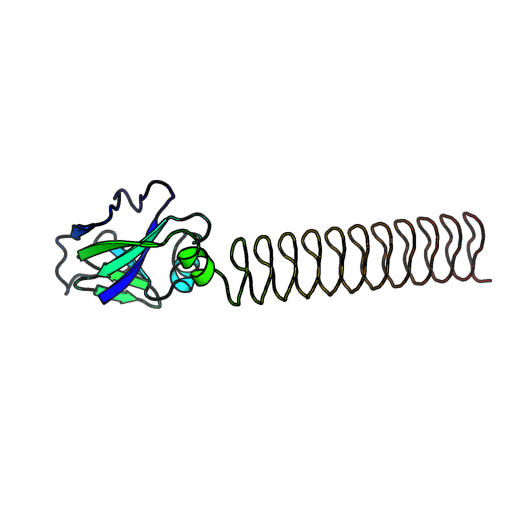 A 1 122 ? -6.995 -1.239 -5.980 1.00 98.56 122 ASN A C 1
ATOM 948 O O . ASN A 1 122 ? -6.131 -0.886 -6.784 1.00 98.56 122 ASN A O 1
ATOM 952 N N . ARG A 1 123 ? -7.187 -2.520 -5.652 1.00 98.62 123 ARG A N 1
ATOM 953 C CA . ARG A 1 123 ? -6.440 -3.640 -6.252 1.00 98.62 123 ARG A CA 1
ATOM 954 C C . ARG A 1 123 ? -4.926 -3.541 -6.059 1.00 98.62 123 ARG A C 1
ATOM 956 O O . ARG A 1 123 ? -4.170 -4.001 -6.914 1.00 98.62 123 ARG A O 1
ATOM 963 N N . ASN A 1 124 ? -4.484 -2.953 -4.951 1.00 98.75 124 ASN A N 1
ATOM 964 C CA . ASN A 1 124 ? -3.079 -2.970 -4.574 1.00 98.75 124 ASN A CA 1
ATOM 965 C C . ASN A 1 124 ? -2.723 -4.287 -3.877 1.00 98.75 124 ASN A C 1
ATOM 967 O O . ASN A 1 124 ? -3.526 -4.849 -3.133 1.00 98.75 124 ASN A O 1
ATOM 971 N N . SER A 1 125 ? -1.503 -4.761 -4.100 1.00 98.69 125 SER A N 1
ATOM 972 C CA . SER A 1 125 ? -0.918 -5.910 -3.416 1.00 98.69 125 SER A CA 1
ATOM 973 C C . SER A 1 125 ? 0.417 -5.505 -2.802 1.00 98.69 125 SER A C 1
ATOM 975 O O . SER A 1 125 ? 1.324 -5.113 -3.532 1.00 98.69 125 SER A O 1
ATOM 977 N N . GLY A 1 126 ? 0.556 -5.672 -1.492 1.00 98.19 126 GLY A N 1
ATOM 978 C CA . GLY A 1 126 ? 1.669 -5.143 -0.702 1.00 98.19 126 GLY A CA 1
ATOM 979 C C . GLY A 1 126 ? 1.178 -4.052 0.241 1.00 98.19 126 GLY A C 1
ATOM 980 O O . GLY A 1 126 ? -0.028 -3.906 0.445 1.00 98.19 126 GLY A O 1
ATOM 981 N N . ASP A 1 127 ? 2.099 -3.281 0.799 1.00 98.44 127 ASP A N 1
ATOM 982 C CA . ASP A 1 127 ? 1.800 -2.349 1.879 1.00 98.44 127 ASP A CA 1
ATOM 983 C C . ASP A 1 127 ? 2.053 -0.892 1.476 1.00 98.44 127 ASP A C 1
ATOM 985 O O . ASP A 1 127 ? 2.974 -0.565 0.723 1.00 98.44 127 ASP A O 1
ATOM 989 N N . TRP A 1 128 ? 1.275 0.023 2.058 1.00 98.56 128 TRP A N 1
ATOM 990 C CA . TRP A 1 128 ? 1.480 1.474 1.942 1.00 98.56 128 TRP A CA 1
ATOM 991 C C . TRP A 1 128 ? 1.417 2.032 0.514 1.00 98.56 128 TRP A C 1
ATOM 993 O O . TRP A 1 128 ? 2.054 3.048 0.219 1.00 98.56 128 TRP A O 1
ATOM 1003 N N . ASN A 1 129 ? 0.656 1.404 -0.381 1.00 98.75 129 ASN A N 1
ATOM 1004 C CA . ASN A 1 129 ? 0.450 1.941 -1.722 1.00 98.75 129 ASN A CA 1
ATOM 1005 C C . ASN A 1 129 ? -0.648 3.009 -1.741 1.00 98.75 129 ASN A C 1
ATOM 1007 O O . ASN A 1 129 ? -1.643 2.925 -1.021 1.00 98.75 129 ASN A O 1
ATOM 1011 N N . SER A 1 130 ? -0.480 4.006 -2.604 1.00 98.75 130 SER A N 1
ATOM 1012 C CA . SER A 1 130 ? -1.469 5.046 -2.878 1.00 98.75 130 SER A CA 1
ATOM 1013 C C . SER A 1 130 ? -1.702 5.158 -4.381 1.00 98.75 130 SER A C 1
ATOM 1015 O O . SER A 1 130 ? -0.770 5.468 -5.121 1.00 98.75 130 SER A O 1
ATOM 1017 N N . GLY A 1 131 ? -2.935 4.927 -4.818 1.00 98.50 131 GLY A N 1
ATOM 1018 C CA . GLY A 1 131 ? -3.307 4.755 -6.223 1.00 98.50 131 GLY A CA 1
ATOM 1019 C C . GLY A 1 131 ? -3.867 3.357 -6.460 1.00 98.50 131 GLY A C 1
ATOM 1020 O O . GLY A 1 131 ? -4.225 2.656 -5.513 1.00 98.50 131 GLY A O 1
ATOM 1021 N N . ASP A 1 132 ? -3.945 2.946 -7.716 1.00 98.75 132 ASP A N 1
ATOM 1022 C CA . ASP A 1 132 ? -4.571 1.692 -8.110 1.00 98.75 132 ASP A CA 1
ATOM 1023 C C . ASP A 1 132 ? -3.566 0.713 -8.734 1.00 98.75 132 ASP A C 1
ATOM 1025 O O . ASP A 1 132 ? -2.633 1.092 -9.448 1.00 98.75 132 ASP A O 1
ATOM 1029 N N . TRP A 1 133 ? -3.815 -0.586 -8.548 1.00 98.81 133 TRP A N 1
ATOM 1030 C CA . TRP A 1 133 ? -3.100 -1.670 -9.235 1.00 98.81 133 TRP A CA 1
ATOM 1031 C C . TRP A 1 133 ? -1.588 -1.736 -8.991 1.00 98.81 133 TRP A C 1
ATOM 1033 O O . TRP A 1 133 ? -0.843 -2.226 -9.845 1.00 98.81 133 TRP A O 1
ATOM 1043 N N . ASN A 1 134 ? -1.112 -1.261 -7.844 1.00 98.81 134 ASN A N 1
ATOM 1044 C CA . ASN A 1 134 ? 0.294 -1.405 -7.492 1.00 98.81 134 ASN A CA 1
ATOM 1045 C C . ASN A 1 134 ? 0.584 -2.797 -6.924 1.00 98.81 134 ASN A C 1
ATOM 1047 O O . ASN A 1 134 ? -0.218 -3.369 -6.188 1.00 98.81 134 ASN A O 1
ATOM 1051 N N . SER A 1 135 ? 1.759 -3.328 -7.244 1.00 98.75 135 SER A N 1
ATOM 1052 C CA . SER A 1 135 ? 2.301 -4.558 -6.675 1.00 98.75 135 SER A CA 1
ATOM 1053 C C . SER A 1 135 ? 3.675 -4.280 -6.075 1.00 98.75 135 SER A C 1
ATOM 1055 O O . SER A 1 135 ? 4.586 -3.884 -6.798 1.00 98.75 135 SER A O 1
ATOM 1057 N N . GLY A 1 136 ? 3.848 -4.565 -4.789 1.00 98.44 136 GLY A N 1
ATOM 1058 C CA . GLY A 1 136 ? 5.017 -4.174 -3.997 1.00 98.44 136 GLY A CA 1
ATOM 1059 C C . GLY A 1 136 ? 4.642 -3.091 -2.992 1.00 98.44 136 GLY A C 1
ATOM 1060 O O . GLY A 1 136 ? 3.456 -2.849 -2.768 1.00 98.44 136 GLY A O 1
ATOM 1061 N N . ASP A 1 137 ? 5.637 -2.438 -2.403 1.00 98.75 137 ASP A N 1
ATOM 1062 C CA . ASP A 1 137 ? 5.412 -1.583 -1.239 1.00 98.75 137 ASP A CA 1
ATOM 1063 C C . ASP A 1 137 ? 5.708 -0.106 -1.508 1.00 98.75 137 ASP A C 1
ATOM 1065 O O . ASP A 1 137 ? 6.643 0.265 -2.225 1.00 98.75 137 ASP A O 1
ATOM 1069 N N . CYS A 1 138 ? 4.967 0.770 -0.829 1.00 98.75 138 CYS A N 1
ATOM 1070 C CA . CYS A 1 138 ? 5.216 2.213 -0.791 1.00 98.75 138 CYS A CA 1
ATOM 1071 C C . CYS A 1 138 ? 5.188 2.895 -2.173 1.00 98.75 138 CYS A C 1
ATOM 1073 O O . CYS A 1 138 ? 5.935 3.853 -2.398 1.00 98.75 138 CYS A O 1
ATOM 1075 N N . ASN A 1 139 ? 4.367 2.415 -3.110 1.00 98.81 139 ASN A N 1
ATOM 1076 C CA . ASN A 1 139 ? 4.193 3.073 -4.403 1.00 98.81 139 ASN A CA 1
ATOM 1077 C C . ASN A 1 139 ? 3.156 4.197 -4.328 1.00 98.81 139 ASN A C 1
ATOM 1079 O O . ASN A 1 139 ? 2.174 4.117 -3.592 1.00 98.81 139 ASN A O 1
ATOM 1083 N N . SER A 1 140 ? 3.357 5.239 -5.128 1.00 98.81 140 SER A N 1
ATOM 1084 C CA . SER A 1 140 ? 2.397 6.322 -5.320 1.00 98.81 140 SER A CA 1
ATOM 1085 C C . SER A 1 140 ? 2.148 6.548 -6.808 1.00 98.81 140 SER A C 1
ATOM 1087 O O . SER A 1 140 ? 3.094 6.802 -7.549 1.00 98.81 140 SER A O 1
ATOM 1089 N N . GLY A 1 141 ? 0.887 6.502 -7.224 1.00 98.50 141 GLY A N 1
ATOM 1090 C CA . GLY A 1 141 ? 0.477 6.450 -8.629 1.00 98.50 141 GLY A CA 1
ATOM 1091 C C . GLY A 1 141 ? -0.063 5.067 -8.975 1.00 98.50 141 GLY A C 1
ATOM 1092 O O . GLY A 1 141 ? -0.328 4.267 -8.078 1.00 98.50 141 GLY A O 1
ATOM 1093 N N . ASP A 1 142 ? -0.212 4.781 -10.263 1.00 98.81 142 ASP A N 1
ATOM 1094 C CA . ASP A 1 142 ? -0.958 3.609 -10.716 1.00 98.81 142 ASP A CA 1
ATOM 1095 C C . ASP A 1 142 ? -0.088 2.585 -11.450 1.00 98.81 142 ASP A C 1
ATOM 1097 O O . ASP A 1 142 ? 0.838 2.916 -12.198 1.00 98.81 142 ASP A O 1
ATOM 1101 N N . CYS A 1 143 ? -0.458 1.309 -11.323 1.00 98.81 143 CYS A N 1
ATOM 1102 C CA . CYS A 1 143 ? 0.126 0.196 -12.079 1.00 98.81 143 CYS A CA 1
ATOM 1103 C C . CYS A 1 143 ? 1.650 0.040 -11.906 1.00 98.81 143 CYS A C 1
ATOM 1105 O O . CYS A 1 143 ? 2.337 -0.363 -12.850 1.00 98.81 143 CYS A O 1
ATOM 1107 N N . ASN A 1 144 ? 2.203 0.369 -10.736 1.00 98.81 144 ASN A N 1
ATOM 1108 C CA . ASN A 1 144 ? 3.620 0.134 -10.464 1.00 98.81 144 ASN A CA 1
ATOM 1109 C C . ASN A 1 144 ? 3.873 -1.303 -9.999 1.00 98.81 144 ASN A C 1
ATOM 1111 O O . ASN A 1 144 ? 3.068 -1.897 -9.288 1.00 98.81 144 ASN A O 1
ATOM 1115 N N . SER A 1 145 ? 5.030 -1.845 -10.368 1.00 98.81 145 SER A N 1
ATOM 1116 C CA . SER A 1 145 ? 5.533 -3.129 -9.889 1.00 98.81 145 SER A CA 1
ATOM 1117 C C . SER A 1 145 ? 6.922 -2.949 -9.281 1.00 98.81 145 SER A C 1
ATOM 1119 O O . SER A 1 145 ? 7.841 -2.500 -9.963 1.00 98.81 145 SER A O 1
ATOM 1121 N N . GLY A 1 146 ? 7.101 -3.376 -8.035 1.00 98.50 146 GLY A N 1
ATOM 1122 C CA . GLY A 1 146 ? 8.292 -3.123 -7.222 1.00 98.50 146 GLY A CA 1
ATOM 1123 C C . GLY A 1 146 ? 8.002 -2.080 -6.147 1.00 98.50 146 GLY A C 1
ATOM 1124 O O . GLY A 1 146 ? 6.842 -1.815 -5.847 1.00 98.50 146 GLY A O 1
ATOM 1125 N N . ASP A 1 147 ? 9.046 -1.483 -5.580 1.00 98.75 147 ASP A N 1
ATOM 1126 C CA . ASP A 1 147 ? 8.926 -0.721 -4.339 1.00 98.75 147 ASP A CA 1
ATOM 1127 C C . ASP A 1 147 ? 9.329 0.745 -4.491 1.00 98.75 147 ASP A C 1
ATOM 1129 O O . ASP A 1 147 ? 10.292 1.101 -5.188 1.00 98.75 147 ASP A O 1
ATOM 1133 N N . CYS A 1 148 ? 8.661 1.603 -3.723 1.00 98.81 148 CYS A N 1
ATOM 1134 C CA . CYS A 1 148 ? 8.973 3.023 -3.592 1.00 98.81 148 CYS A CA 1
ATOM 1135 C C . CYS A 1 148 ? 8.945 3.797 -4.922 1.00 98.81 148 CYS A C 1
ATOM 1137 O O . CYS A 1 148 ? 9.745 4.721 -5.101 1.00 98.81 148 CYS A O 1
ATOM 1139 N N . ASN A 1 149 ? 8.079 3.429 -5.867 1.00 98.81 149 ASN A N 1
ATOM 1140 C CA . ASN A 1 149 ? 7.914 4.187 -7.106 1.00 98.81 149 ASN A CA 1
ATOM 1141 C C . ASN A 1 149 ? 6.945 5.362 -6.923 1.00 98.81 149 ASN A C 1
ATOM 1143 O O . ASN A 1 149 ? 5.995 5.290 -6.147 1.00 98.81 149 ASN A O 1
ATOM 1147 N N . SER A 1 150 ? 7.178 6.441 -7.665 1.00 98.81 150 SER A N 1
ATOM 1148 C CA . SER A 1 150 ? 6.276 7.587 -7.761 1.00 98.81 150 SER A CA 1
ATOM 1149 C C . SER A 1 150 ? 5.983 7.901 -9.226 1.00 98.81 150 SER A C 1
ATOM 1151 O O . SER A 1 150 ? 6.913 8.055 -10.018 1.00 98.81 150 SER A O 1
ATOM 1153 N N . GLY A 1 151 ? 4.702 8.018 -9.571 1.00 98.56 151 GLY A N 1
ATOM 1154 C CA . GLY A 1 151 ? 4.205 8.088 -10.945 1.00 98.56 151 GLY A CA 1
ATOM 1155 C C . GLY A 1 151 ? 3.649 6.740 -11.398 1.00 98.56 151 GLY A C 1
ATOM 1156 O O . GLY A 1 151 ? 3.403 5.866 -10.571 1.00 98.56 151 GLY A O 1
ATOM 1157 N N . ASP A 1 152 ? 3.459 6.567 -12.702 1.00 98.81 152 ASP A N 1
ATOM 1158 C CA . ASP A 1 152 ? 2.643 5.472 -13.227 1.00 98.81 152 ASP A CA 1
ATOM 1159 C C . ASP A 1 152 ? 3.436 4.469 -14.066 1.00 98.81 152 ASP A C 1
ATOM 1161 O O . ASP A 1 152 ? 4.334 4.817 -14.845 1.00 98.81 152 ASP A O 1
ATOM 1165 N N . CYS A 1 153 ? 3.004 3.210 -14.010 1.00 98.81 153 CYS A N 1
ATOM 1166 C CA . CYS A 1 153 ? 3.490 2.121 -14.856 1.00 98.81 153 CYS A CA 1
ATOM 1167 C C . CYS A 1 153 ? 5.004 1.870 -14.742 1.00 98.81 153 CYS A C 1
ATOM 1169 O O . CYS A 1 153 ? 5.639 1.503 -15.736 1.00 98.81 153 CYS A O 1
ATOM 1171 N N . ASN A 1 154 ? 5.611 2.102 -13.577 1.00 98.88 154 ASN A N 1
ATOM 1172 C CA . ASN A 1 154 ? 7.020 1.789 -13.361 1.00 98.88 154 ASN A CA 1
ATOM 1173 C C . ASN A 1 154 ? 7.210 0.317 -12.982 1.00 98.88 154 ASN A C 1
ATOM 1175 O O . ASN A 1 154 ? 6.397 -0.269 -12.274 1.00 98.88 154 ASN A O 1
ATOM 1179 N N . SER A 1 155 ? 8.322 -0.265 -13.419 1.00 98.81 155 SER A N 1
ATOM 1180 C CA . SER A 1 155 ? 8.763 -1.604 -13.036 1.00 98.81 155 SER A CA 1
ATOM 1181 C C . SER A 1 155 ? 10.167 -1.538 -12.441 1.00 98.81 155 SER A C 1
ATOM 1183 O O . SER A 1 155 ? 11.090 -1.027 -13.076 1.00 98.81 155 SER A O 1
ATOM 1185 N N . GLY A 1 156 ? 10.351 -2.112 -11.256 1.00 98.56 156 GLY A N 1
ATOM 1186 C CA . GLY A 1 156 ? 11.575 -2.017 -10.460 1.00 98.56 156 GLY A CA 1
ATOM 1187 C C . GLY A 1 156 ? 11.399 -1.043 -9.299 1.00 98.56 156 GLY A C 1
ATOM 1188 O O . GLY A 1 156 ? 10.276 -0.803 -8.869 1.00 98.56 156 GLY A O 1
ATOM 1189 N N . ASN A 1 157 ? 12.495 -0.510 -8.757 1.00 98.81 157 ASN A N 1
ATOM 1190 C CA . ASN A 1 157 ? 12.447 0.179 -7.467 1.00 98.81 157 ASN A CA 1
ATOM 1191 C C . ASN A 1 157 ? 12.904 1.635 -7.533 1.00 98.81 157 ASN A C 1
ATOM 1193 O O . ASN A 1 157 ? 13.912 1.967 -8.166 1.00 98.81 157 ASN A O 1
ATOM 1197 N N . ARG A 1 158 ? 12.259 2.486 -6.731 1.00 98.81 158 ARG A N 1
ATOM 1198 C CA . ARG A 1 158 ? 12.649 3.888 -6.507 1.00 98.81 158 ARG A CA 1
ATOM 1199 C C . ARG A 1 158 ? 12.672 4.731 -7.781 1.00 98.81 158 ARG A C 1
ATOM 1201 O O . ARG A 1 158 ? 13.535 5.598 -7.917 1.00 98.81 158 ARG A O 1
ATOM 1208 N N . ASN A 1 159 ? 11.775 4.462 -8.724 1.00 98.81 159 ASN A N 1
ATOM 1209 C CA . ASN A 1 159 ? 11.621 5.304 -9.903 1.00 98.81 159 ASN A CA 1
ATOM 1210 C C . ASN A 1 159 ? 10.709 6.497 -9.600 1.00 98.81 159 ASN A C 1
ATOM 1212 O O . ASN A 1 159 ? 9.756 6.381 -8.834 1.00 98.81 159 ASN A O 1
ATOM 1216 N N . SER A 1 160 ? 11.001 7.636 -10.217 1.00 98.81 160 SER A N 1
ATOM 1217 C CA . SER A 1 160 ? 10.168 8.837 -10.194 1.00 98.81 160 SER A CA 1
ATOM 1218 C C . SER A 1 160 ? 9.856 9.259 -11.625 1.00 98.81 160 SER A C 1
ATOM 1220 O O . SER A 1 160 ? 10.774 9.406 -12.434 1.00 98.81 160 SER A O 1
ATOM 1222 N N . GLY A 1 161 ? 8.578 9.450 -11.938 1.00 98.50 161 GLY A N 1
ATOM 1223 C CA . GLY A 1 161 ? 8.075 9.644 -13.298 1.00 98.50 161 GLY A CA 1
ATOM 1224 C C . GLY A 1 161 ? 7.357 8.395 -13.796 1.00 98.50 161 GLY A C 1
ATOM 1225 O O . GLY A 1 161 ? 6.899 7.580 -13.001 1.00 98.50 161 GLY A O 1
ATOM 1226 N N . ASN A 1 162 ? 7.228 8.241 -15.110 1.00 98.81 162 ASN A N 1
ATOM 1227 C CA . ASN A 1 162 ? 6.328 7.250 -15.690 1.00 98.81 162 ASN A CA 1
ATOM 1228 C C . ASN A 1 162 ? 7.039 6.274 -16.621 1.00 98.81 162 ASN A C 1
ATOM 1230 O O . ASN A 1 162 ? 7.899 6.647 -17.425 1.00 98.81 162 ASN A O 1
ATOM 1234 N N . ARG A 1 163 ? 6.564 5.026 -16.623 1.00 98.81 163 ARG A N 1
ATOM 1235 C CA . ARG A 1 163 ? 6.986 3.972 -17.562 1.00 98.81 163 ARG A CA 1
ATOM 1236 C C . ARG A 1 163 ? 8.486 3.683 -17.524 1.00 98.81 163 ARG A C 1
ATOM 1238 O O . ARG A 1 163 ? 9.071 3.362 -18.559 1.00 98.81 163 ARG A O 1
ATOM 1245 N N . ASN A 1 164 ? 9.115 3.821 -16.363 1.00 98.81 164 ASN A N 1
ATOM 1246 C CA . ASN A 1 164 ? 10.503 3.422 -16.189 1.00 98.81 164 ASN A CA 1
ATOM 1247 C C . ASN A 1 164 ? 10.603 1.919 -15.920 1.00 98.81 164 ASN A C 1
ATOM 1249 O O . ASN A 1 164 ? 9.764 1.343 -15.233 1.00 98.81 164 ASN A O 1
ATOM 1253 N N . SER A 1 165 ? 11.659 1.298 -16.431 1.00 98.81 165 SER A N 1
ATOM 1254 C CA . SER A 1 165 ? 12.027 -0.084 -16.139 1.00 98.81 165 SER A CA 1
ATOM 1255 C C . SER A 1 165 ? 13.449 -0.125 -15.593 1.00 98.81 165 SER A C 1
ATOM 1257 O O . SER A 1 165 ? 14.373 0.356 -16.244 1.00 98.81 165 SER A O 1
ATOM 1259 N N . GLY A 1 166 ? 13.632 -0.736 -14.427 1.00 98.56 166 GLY A N 1
ATOM 1260 C CA . GLY A 1 166 ? 14.892 -0.741 -13.684 1.00 98.56 166 GLY A CA 1
ATOM 1261 C C . GLY A 1 166 ? 14.764 0.072 -12.402 1.00 98.56 166 GLY A C 1
ATOM 1262 O O . GLY A 1 166 ? 13.672 0.196 -11.849 1.00 98.56 166 GLY A O 1
ATOM 1263 N N . ASN A 1 167 ? 15.870 0.599 -11.892 1.00 98.81 167 ASN A N 1
ATOM 1264 C CA . ASN A 1 167 ? 15.910 1.191 -10.562 1.00 98.81 167 ASN A CA 1
ATOM 1265 C C . ASN A 1 167 ? 16.443 2.617 -10.567 1.00 98.81 167 ASN A C 1
ATOM 1267 O O . ASN A 1 167 ? 17.410 2.944 -11.256 1.00 98.81 167 ASN A O 1
ATOM 1271 N N . ARG A 1 168 ? 15.902 3.442 -9.666 1.00 98.81 168 ARG A N 1
ATOM 1272 C CA . ARG A 1 168 ? 16.398 4.801 -9.386 1.00 98.81 168 ARG A CA 1
ATOM 1273 C C . ARG A 1 168 ? 16.411 5.711 -10.615 1.00 98.81 168 ARG A C 1
ATOM 1275 O O . ARG A 1 168 ? 17.285 6.571 -10.724 1.00 98.81 168 ARG A O 1
ATOM 1282 N N . ASN A 1 169 ? 15.475 5.521 -11.540 1.00 98.81 169 ASN A N 1
ATOM 1283 C CA . ASN A 1 169 ? 15.311 6.429 -12.666 1.00 98.81 169 ASN A CA 1
ATOM 1284 C C . ASN A 1 169 ? 14.469 7.641 -12.262 1.00 98.81 169 ASN A C 1
ATOM 1286 O O . ASN A 1 169 ? 13.535 7.526 -11.472 1.00 98.81 169 ASN A O 1
ATOM 1290 N N . SER A 1 170 ? 14.792 8.798 -12.827 1.00 98.81 170 SER A N 1
ATOM 1291 C CA . SER A 1 170 ? 14.042 10.040 -12.674 1.00 98.81 170 SER A CA 1
ATOM 1292 C C . SER A 1 170 ? 13.707 10.596 -14.054 1.00 98.81 170 SER A C 1
ATOM 1294 O O . SER A 1 170 ? 14.617 10.872 -14.830 1.00 98.81 170 SER A O 1
ATOM 1296 N N . GLY A 1 171 ? 12.426 10.823 -14.329 1.00 98.50 171 GLY A N 1
ATOM 1297 C CA . GLY A 1 171 ? 11.913 11.192 -15.651 1.00 98.50 171 GLY A CA 1
ATOM 1298 C C . GLY A 1 171 ? 11.099 10.054 -16.258 1.00 98.50 171 GLY A C 1
ATOM 1299 O O . GLY A 1 171 ? 10.686 9.140 -15.547 1.00 98.50 171 GLY A O 1
ATOM 1300 N N . ASP A 1 172 ? 10.860 10.098 -17.564 1.00 98.81 172 ASP A N 1
ATOM 1301 C CA . ASP A 1 172 ? 9.926 9.182 -18.216 1.00 98.81 172 ASP A CA 1
ATOM 1302 C C . ASP A 1 172 ? 10.607 8.209 -19.188 1.00 98.81 172 ASP A C 1
ATOM 1304 O O . ASP A 1 172 ? 11.483 8.569 -19.980 1.00 98.81 172 ASP A O 1
ATOM 1308 N N . ARG A 1 173 ? 10.095 6.974 -19.238 1.00 98.81 173 ARG A N 1
ATOM 1309 C CA . ARG A 1 173 ? 10.446 5.951 -20.243 1.00 98.81 173 ARG A CA 1
ATOM 1310 C C . ARG A 1 173 ? 11.928 5.573 -20.268 1.00 98.81 173 ARG A C 1
ATOM 1312 O O . ARG A 1 173 ? 12.470 5.297 -21.340 1.00 98.81 173 ARG A O 1
ATOM 1319 N N . ASN A 1 174 ? 12.590 5.565 -19.118 1.00 98.81 174 ASN A N 1
ATOM 1320 C CA . ASN A 1 174 ? 13.954 5.060 -19.023 1.00 98.81 174 ASN A CA 1
ATOM 1321 C C . ASN A 1 174 ? 13.972 3.539 -18.861 1.00 98.81 174 ASN A C 1
ATOM 1323 O O . ASN A 1 174 ? 13.112 2.962 -18.199 1.00 98.81 174 ASN A O 1
ATOM 1327 N N . SER A 1 175 ? 14.982 2.897 -19.438 1.00 98.81 175 SER A N 1
ATOM 1328 C CA . SER A 1 175 ? 15.277 1.479 -19.255 1.00 98.81 175 SER A CA 1
ATOM 1329 C C . SER A 1 175 ? 16.716 1.312 -18.780 1.00 98.81 175 SER A C 1
ATOM 1331 O O . SER A 1 175 ? 17.638 1.762 -19.458 1.00 98.81 175 SER A O 1
ATOM 1333 N N . GLY A 1 176 ? 16.909 0.615 -17.665 1.00 98.50 176 GLY A N 1
ATOM 1334 C CA . GLY A 1 176 ? 18.196 0.483 -16.978 1.00 98.50 176 GLY A CA 1
ATOM 1335 C C . GLY A 1 176 ? 18.167 1.192 -15.630 1.00 98.50 176 GLY A C 1
ATOM 1336 O O . GLY A 1 176 ? 17.093 1.501 -15.112 1.00 98.50 176 GLY A O 1
ATOM 1337 N N . ASP A 1 177 ? 19.334 1.453 -15.057 1.00 98.81 177 ASP A N 1
ATOM 1338 C CA . ASP A 1 177 ? 19.445 1.973 -13.699 1.00 98.81 177 ASP A CA 1
ATOM 1339 C C . ASP A 1 177 ? 20.030 3.390 -13.644 1.00 98.81 177 ASP A C 1
ATOM 1341 O O . ASP A 1 177 ? 20.948 3.760 -14.378 1.00 98.81 177 ASP A O 1
ATOM 1345 N N . CYS A 1 178 ? 19.562 4.174 -12.671 1.00 98.75 178 CYS A N 1
ATOM 1346 C CA . CYS A 1 178 ? 20.116 5.483 -12.315 1.00 98.75 178 CYS A CA 1
ATOM 1347 C C . CYS A 1 178 ? 20.126 6.511 -13.464 1.00 98.75 178 CYS A C 1
ATOM 1349 O O . CYS A 1 178 ? 21.035 7.343 -13.533 1.00 98.75 178 CYS A O 1
ATOM 1351 N N . ASN A 1 179 ? 19.141 6.477 -14.365 1.00 98.75 179 ASN A N 1
ATOM 1352 C CA . ASN A 1 179 ? 19.003 7.494 -15.406 1.00 98.75 179 ASN A CA 1
ATOM 1353 C C . ASN A 1 179 ? 18.247 8.729 -14.902 1.00 98.75 179 ASN A C 1
ATOM 1355 O O . ASN A 1 179 ? 17.311 8.625 -14.113 1.00 98.75 179 ASN A O 1
ATOM 1359 N N . SER A 1 180 ? 18.626 9.900 -15.405 1.00 98.75 180 SER A N 1
ATOM 1360 C CA . SER A 1 180 ? 17.935 11.169 -15.181 1.00 98.75 180 SER A CA 1
ATOM 1361 C C . SER A 1 180 ? 17.605 11.833 -16.516 1.00 98.75 180 SER A C 1
ATOM 1363 O O . SER A 1 180 ? 18.492 12.015 -17.351 1.00 98.75 180 SER A O 1
ATOM 1365 N N . GLY A 1 181 ? 16.343 12.210 -16.706 1.00 98.31 181 GLY A N 1
ATOM 1366 C CA . GLY A 1 181 ? 15.786 12.678 -17.975 1.00 98.31 181 GLY A CA 1
ATOM 1367 C C . GLY A 1 181 ? 14.921 11.604 -18.629 1.00 98.31 181 GLY A C 1
ATOM 1368 O O . GLY A 1 181 ? 14.490 10.667 -17.965 1.00 98.31 181 GLY A O 1
ATOM 1369 N N . ASP A 1 182 ? 14.669 11.735 -19.926 1.00 98.75 182 ASP A N 1
ATOM 1370 C CA . ASP A 1 182 ? 13.643 10.952 -20.610 1.00 98.75 182 ASP A CA 1
ATOM 1371 C C . ASP A 1 182 ? 14.206 10.051 -21.708 1.00 98.75 182 ASP A C 1
ATOM 1373 O O . ASP A 1 182 ? 15.081 10.435 -22.495 1.00 98.75 182 ASP A O 1
ATOM 1377 N N . CYS A 1 183 ? 13.584 8.883 -21.862 1.00 98.69 183 CYS A N 1
ATOM 1378 C CA . CYS A 1 183 ? 13.834 7.941 -22.952 1.00 98.69 183 CYS A CA 1
ATOM 1379 C C . CYS A 1 183 ? 15.294 7.459 -23.037 1.00 98.69 183 CYS A C 1
ATOM 1381 O O . CYS A 1 183 ? 15.802 7.261 -24.144 1.00 98.69 183 CYS A O 1
ATOM 1383 N N . ASN A 1 184 ? 15.989 7.303 -21.909 1.00 98.69 184 ASN A N 1
ATOM 1384 C CA . ASN A 1 184 ? 17.332 6.727 -21.896 1.00 98.69 184 ASN A CA 1
ATOM 1385 C C . ASN A 1 184 ? 17.286 5.197 -21.832 1.00 98.69 184 ASN A C 1
ATOM 1387 O O . ASN A 1 184 ? 16.419 4.615 -21.187 1.00 98.69 184 ASN A O 1
ATOM 1391 N N . SER A 1 185 ? 18.256 4.551 -22.472 1.00 98.69 185 SER A N 1
ATOM 1392 C CA . SER A 1 185 ? 18.481 3.110 -22.395 1.00 98.69 185 SER A CA 1
ATOM 1393 C C . SER A 1 185 ? 19.923 2.827 -21.980 1.00 98.69 185 SER A C 1
ATOM 1395 O O . SER A 1 185 ? 20.856 3.297 -22.633 1.00 98.69 185 SER A O 1
ATOM 1397 N N . GLY A 1 186 ? 20.102 2.005 -20.950 1.00 98.25 186 GLY A N 1
ATOM 1398 C CA . GLY A 1 186 ? 21.387 1.747 -20.296 1.00 98.25 186 GLY A CA 1
ATOM 1399 C C . GLY A 1 186 ? 21.455 2.435 -18.936 1.00 98.25 186 GLY A C 1
ATOM 1400 O O . GLY A 1 186 ? 20.428 2.856 -18.411 1.00 98.25 186 GLY A O 1
ATOM 1401 N N . ASP A 1 187 ? 22.653 2.560 -18.376 1.00 98.69 187 ASP A N 1
ATOM 1402 C CA . ASP A 1 187 ? 22.819 2.945 -16.976 1.00 98.69 187 ASP A CA 1
ATOM 1403 C C . ASP A 1 187 ? 23.520 4.293 -16.801 1.00 98.69 187 ASP A C 1
ATOM 1405 O O . ASP A 1 187 ? 24.469 4.646 -17.513 1.00 98.69 187 ASP A O 1
ATOM 1409 N N . CYS A 1 188 ? 23.112 5.017 -15.760 1.00 98.69 188 CYS A N 1
ATOM 1410 C CA . CYS A 1 188 ? 23.724 6.267 -15.316 1.00 98.69 188 CYS A CA 1
ATOM 1411 C C . CYS A 1 188 ? 23.764 7.368 -16.391 1.00 98.69 188 CYS A C 1
ATOM 1413 O O . CYS A 1 188 ? 24.735 8.130 -16.447 1.00 98.69 188 CYS A O 1
ATOM 1415 N N . ASN A 1 189 ? 22.757 7.459 -17.263 1.00 98.62 189 ASN A N 1
ATOM 1416 C CA . ASN A 1 189 ? 22.666 8.552 -18.230 1.00 98.62 189 ASN A CA 1
ATOM 1417 C C . ASN A 1 189 ? 21.991 9.787 -17.624 1.00 98.62 189 ASN A C 1
ATOM 1419 O O . ASN A 1 189 ? 21.059 9.679 -16.833 1.00 98.62 189 ASN A O 1
ATOM 1423 N N . SER A 1 190 ? 22.437 10.969 -18.041 1.00 98.62 190 SER A N 1
ATOM 1424 C CA . SER A 1 190 ? 21.814 12.251 -17.716 1.00 98.62 190 SER A CA 1
ATOM 1425 C C . SER A 1 190 ? 21.476 13.011 -18.996 1.00 98.62 190 SER A C 1
ATOM 1427 O O . SER A 1 190 ? 22.325 13.154 -19.878 1.00 98.62 190 SER A O 1
ATOM 1429 N N . GLY A 1 191 ? 20.245 13.505 -19.100 1.00 97.94 191 GLY A N 1
ATOM 1430 C CA . GLY A 1 191 ? 19.683 14.114 -20.305 1.00 97.94 191 GLY A CA 1
ATOM 1431 C C . GLY A 1 191 ? 18.741 13.154 -21.028 1.00 97.94 191 GLY A C 1
ATOM 1432 O O . GLY A 1 191 ? 18.219 12.231 -20.416 1.00 97.94 191 GLY A O 1
ATOM 1433 N N . ASN A 1 192 ? 18.481 13.378 -22.316 1.00 98.56 192 ASN A N 1
ATOM 1434 C CA . ASN A 1 192 ? 17.389 12.697 -23.012 1.00 98.56 192 ASN A CA 1
ATOM 1435 C C . ASN A 1 192 ? 17.859 11.854 -24.196 1.00 98.56 192 ASN A C 1
ATOM 1437 O O . ASN A 1 192 ? 18.713 12.270 -24.987 1.00 98.56 192 ASN A O 1
ATOM 1441 N N . ARG A 1 193 ? 17.176 10.725 -24.414 1.00 98.56 193 ARG A N 1
ATOM 1442 C CA . ARG A 1 193 ? 17.343 9.851 -25.588 1.00 98.56 193 ARG A CA 1
ATOM 1443 C C . ARG A 1 193 ? 18.762 9.305 -25.755 1.00 98.56 193 ARG A C 1
ATOM 1445 O O . ARG A 1 193 ? 19.232 9.169 -26.884 1.00 98.56 193 ARG A O 1
ATOM 1452 N N . ASN A 1 194 ? 19.462 9.030 -24.659 1.00 98.50 194 ASN A N 1
ATOM 1453 C CA . ASN A 1 194 ? 20.773 8.395 -24.716 1.00 98.50 194 ASN A CA 1
ATOM 1454 C C . ASN A 1 194 ? 20.643 6.869 -24.768 1.00 98.50 194 ASN A C 1
ATOM 1456 O O . ASN A 1 194 ? 19.761 6.290 -24.141 1.00 98.50 194 ASN A O 1
ATOM 1460 N N . SER A 1 195 ? 21.553 6.220 -25.489 1.00 98.56 195 SER A N 1
ATOM 1461 C CA . SER A 1 195 ? 21.692 4.765 -25.537 1.00 98.56 195 SER A CA 1
ATOM 1462 C C . SER A 1 195 ? 23.130 4.373 -25.210 1.00 98.56 195 SER A C 1
ATOM 1464 O O . SER A 1 195 ? 24.054 4.773 -25.918 1.00 98.56 195 SER A O 1
ATOM 1466 N N . GLY A 1 196 ? 23.312 3.547 -24.186 1.00 97.81 196 GLY A N 1
ATOM 1467 C CA . GLY A 1 196 ? 24.616 3.183 -23.627 1.00 97.81 196 GLY A CA 1
ATOM 1468 C C . GLY A 1 196 ? 24.743 3.681 -22.193 1.00 97.81 196 GLY A C 1
ATOM 1469 O O . GLY A 1 196 ? 23.743 4.011 -21.561 1.00 97.81 196 GLY A O 1
ATOM 1470 N N . ASN A 1 197 ? 25.962 3.731 -21.668 1.00 98.56 197 ASN A N 1
ATOM 1471 C CA . ASN A 1 197 ? 26.198 3.967 -20.249 1.00 98.56 197 ASN A CA 1
ATOM 1472 C C . ASN A 1 197 ? 26.954 5.267 -19.986 1.00 98.56 197 ASN A C 1
ATOM 1474 O O . ASN A 1 197 ? 27.930 5.598 -20.667 1.00 98.56 197 ASN A O 1
ATOM 1478 N N . ARG A 1 198 ? 26.588 5.948 -18.897 1.00 98.50 198 ARG A N 1
ATOM 1479 C CA . ARG A 1 198 ? 27.288 7.134 -18.375 1.00 98.50 198 ARG A CA 1
ATOM 1480 C C . ARG A 1 198 ? 27.370 8.291 -19.374 1.00 98.50 198 ARG A C 1
ATOM 1482 O O . ARG A 1 198 ? 28.379 8.996 -19.404 1.00 98.50 198 ARG A O 1
ATOM 1489 N N . ASN A 1 199 ? 26.349 8.480 -20.206 1.00 98.31 199 ASN A N 1
ATOM 1490 C CA . ASN A 1 199 ? 26.279 9.634 -21.099 1.00 98.31 199 ASN A CA 1
ATOM 1491 C C . ASN A 1 199 ? 25.720 10.865 -20.378 1.00 98.31 199 ASN A C 1
ATOM 1493 O O . ASN A 1 199 ? 24.861 10.750 -19.508 1.00 98.31 199 ASN A O 1
ATOM 1497 N N . SER A 1 200 ? 26.175 12.051 -20.778 1.00 98.38 200 SER A N 1
ATOM 1498 C CA . SER A 1 200 ? 25.651 13.335 -20.309 1.00 98.38 200 SER A CA 1
ATOM 1499 C C . SER A 1 200 ? 25.301 14.232 -21.495 1.00 98.38 200 SER A C 1
ATOM 1501 O O . SER A 1 200 ? 26.153 14.524 -22.331 1.00 98.38 200 SER A O 1
ATOM 1503 N N . GLY A 1 201 ? 24.052 14.679 -21.582 1.00 97.44 201 GLY A N 1
ATOM 1504 C CA . GLY A 1 201 ? 23.521 15.442 -22.712 1.00 97.44 201 GLY A CA 1
ATOM 1505 C C . GLY A 1 201 ? 22.458 14.655 -23.472 1.00 97.44 201 GLY A C 1
ATOM 1506 O O . GLY A 1 201 ? 21.803 13.790 -22.900 1.00 97.44 201 GLY A O 1
ATOM 1507 N N . ASN A 1 202 ? 22.234 14.978 -24.744 1.00 98.31 202 ASN A N 1
ATOM 1508 C CA . ASN A 1 202 ? 21.096 14.445 -25.492 1.00 98.31 202 ASN A CA 1
ATOM 1509 C C . ASN A 1 202 ? 21.514 13.652 -26.730 1.00 98.31 202 ASN A C 1
ATOM 1511 O O . ASN A 1 202 ? 22.411 14.069 -27.466 1.00 98.31 202 ASN A O 1
ATOM 1515 N N . ARG A 1 203 ? 20.770 12.574 -27.011 1.00 98.19 203 ARG A N 1
ATOM 1516 C CA . ARG A 1 203 ? 20.885 11.753 -28.232 1.00 98.19 203 ARG A CA 1
ATOM 1517 C C . ARG A 1 203 ? 22.265 11.120 -28.431 1.00 98.19 203 ARG A C 1
ATOM 1519 O O . ARG A 1 203 ? 22.713 10.915 -29.559 1.00 98.19 203 ARG A O 1
ATOM 1526 N N . ASN A 1 204 ? 22.952 10.788 -27.342 1.00 97.81 204 ASN A N 1
ATOM 1527 C CA . ASN A 1 204 ? 24.215 10.069 -27.427 1.00 97.81 204 ASN A CA 1
ATOM 1528 C C . ASN A 1 204 ? 23.993 8.573 -27.661 1.00 97.81 204 ASN A C 1
ATOM 1530 O O . ASN A 1 204 ? 23.056 7.974 -27.139 1.00 97.81 204 ASN A O 1
ATOM 1534 N N . SER A 1 205 ? 24.901 7.967 -28.421 1.00 98.00 205 SER A N 1
ATOM 1535 C CA . SER A 1 205 ? 24.983 6.519 -28.600 1.00 98.00 205 SER A CA 1
ATOM 1536 C C . SER A 1 205 ? 26.411 6.061 -28.309 1.00 98.00 205 SER A C 1
ATOM 1538 O O . SER A 1 205 ? 27.369 6.676 -28.795 1.00 98.00 205 SER A O 1
ATOM 1540 N N . GLY A 1 206 ? 26.540 5.015 -27.494 1.00 96.44 206 GLY A N 1
ATOM 1541 C CA . GLY A 1 206 ? 27.800 4.528 -26.932 1.00 96.44 206 GLY A CA 1
ATOM 1542 C C . GLY A 1 206 ? 27.973 4.949 -25.473 1.00 96.44 206 GLY A C 1
ATOM 1543 O O . GLY A 1 206 ? 27.032 5.428 -24.846 1.00 96.44 206 GLY A O 1
ATOM 1544 N N . ASP A 1 207 ? 29.182 4.794 -24.941 1.00 98.12 207 ASP A N 1
ATOM 1545 C CA . ASP A 1 207 ? 29.451 5.006 -23.518 1.00 98.12 207 ASP A CA 1
ATOM 1546 C C . ASP A 1 207 ? 30.277 6.268 -23.263 1.00 98.12 207 ASP A C 1
ATOM 1548 O O . ASP A 1 207 ? 31.205 6.580 -24.011 1.00 98.12 207 ASP A O 1
ATOM 1552 N N . ARG A 1 208 ? 30.000 6.938 -22.136 1.00 97.88 208 ARG A N 1
ATOM 1553 C CA . ARG A 1 208 ? 30.775 8.083 -21.617 1.00 97.88 208 ARG A CA 1
ATOM 1554 C C . ARG A 1 208 ? 30.857 9.270 -22.581 1.00 97.88 208 ARG A C 1
ATOM 1556 O O . ARG A 1 208 ? 31.844 10.004 -22.575 1.00 97.88 208 ARG A O 1
ATOM 1563 N N . ASN A 1 209 ? 29.830 9.476 -23.400 1.00 97.12 209 ASN A N 1
ATOM 1564 C CA . ASN A 1 209 ? 29.743 10.662 -24.240 1.00 97.12 209 ASN A CA 1
ATOM 1565 C C . ASN A 1 209 ? 29.254 11.868 -23.431 1.00 97.12 209 ASN A C 1
ATOM 1567 O O . ASN A 1 209 ? 28.439 11.740 -22.518 1.00 97.12 209 ASN A O 1
ATOM 1571 N N . SER A 1 210 ? 29.704 13.055 -23.828 1.00 96.81 210 SER A N 1
ATOM 1572 C CA . SER A 1 210 ? 29.225 14.328 -23.296 1.00 96.81 210 SER A CA 1
ATOM 1573 C C . SER A 1 210 ? 28.804 15.263 -24.426 1.00 96.81 210 SER A C 1
ATOM 1575 O O . SER A 1 210 ? 29.541 15.405 -25.403 1.00 96.81 210 SER A O 1
ATOM 1577 N N . GLY A 1 211 ? 27.673 15.947 -24.265 1.00 92.94 211 GLY A N 1
ATOM 1578 C CA . GLY A 1 211 ? 27.145 16.916 -25.226 1.00 92.94 211 GLY A CA 1
ATOM 1579 C C . GLY A 1 211 ? 25.881 16.434 -25.936 1.00 92.94 211 GLY A C 1
ATOM 1580 O O . GLY A 1 211 ? 25.306 15.401 -25.597 1.00 92.94 211 GLY A O 1
ATOM 1581 N N . ASN A 1 212 ? 25.428 17.224 -26.908 1.00 94.50 212 ASN A N 1
ATOM 1582 C CA . ASN A 1 212 ? 24.223 16.948 -27.688 1.00 94.50 212 ASN A CA 1
ATOM 1583 C C . ASN A 1 212 ? 24.599 16.526 -29.110 1.00 94.50 212 ASN A C 1
ATOM 1585 O O . ASN A 1 212 ? 25.496 17.133 -29.699 1.00 94.50 212 ASN A O 1
ATOM 1589 N N . ARG A 1 213 ? 23.887 15.538 -29.658 1.00 85.00 213 ARG A N 1
ATOM 1590 C CA . ARG A 1 213 ? 23.987 15.120 -31.065 1.00 85.00 213 ARG A CA 1
ATOM 1591 C C . ARG A 1 213 ? 22.692 15.359 -31.840 1.00 85.00 213 ARG A C 1
ATOM 1593 O O . ARG A 1 213 ? 21.594 15.332 -31.235 1.00 85.00 213 ARG A O 1
#

Radius of gyration: 26.39 Å; chains: 1; bounding box: 55×30×75 Å

Foldseek 3Di:
DKFKDWDAPQCDDPHDRDDAQDKAFAPADLVRDDFPDPRWDKTFRAPVVCVVVHVDDLLRTWMFIWDADRWDDDPRIITGRMIHTHDTQDDPRSQPRQEDEECEDEGNEYYYCEYEENEYEYNEYEECEYEECEYEENEYEYNEYYYNEYYENEYYENEYEYCEYYYCEYEECEYEECEYYYNEYYENEYYYCEYEYNEYEYNHYYYNHYYYD

pLDDT: mean 93.38, std 5.91, range [74.88, 98.88]

Secondary structure (DSSP, 8-state):
-EEEEEE-TTSEETTEE--TT-EEE-S--GGG--TTSTTSEEEBSSHHHHHHHSS--GGGSEEEEEEESSEEEETTEEEESEEEEEEEE-HHHHHHHHSBSSS-BSSS-BSSS-BSSS-BSSS-BSSS-BSSS-BSSS-BSSS-BSSS-BSSS-BSSS-BSSS-BSSS-BSSS-BSSS-BSSS-BSSS-BSSS-BSSS-BSSS-BSSS-BS--